Protein AF-A0A7J4G126-F1 (afdb_monomer)

Structure (mmCIF, N/CA/C/O backbone):
data_AF-A0A7J4G126-F1
#
_entry.id   AF-A0A7J4G126-F1
#
loop_
_atom_site.group_PDB
_atom_site.id
_atom_site.type_symbol
_atom_site.label_atom_id
_atom_site.label_alt_id
_atom_site.label_comp_id
_atom_site.label_asym_id
_atom_site.label_entity_id
_atom_site.label_seq_id
_atom_site.pdbx_PDB_ins_code
_atom_site.Cartn_x
_atom_site.Cartn_y
_atom_site.Cartn_z
_atom_site.occupancy
_atom_site.B_iso_or_equiv
_atom_site.auth_seq_id
_atom_site.auth_comp_id
_atom_site.auth_asym_id
_atom_site.auth_atom_id
_atom_site.pdbx_PDB_model_num
ATOM 1 N N . MET A 1 1 ? 28.736 11.210 -24.653 1.00 72.19 1 MET A N 1
ATOM 2 C CA . MET A 1 1 ? 27.802 11.085 -23.503 1.00 72.19 1 MET A CA 1
ATOM 3 C C . MET A 1 1 ? 26.385 10.844 -24.018 1.00 72.19 1 MET A C 1
ATOM 5 O O . MET A 1 1 ? 26.071 11.305 -25.104 1.00 72.19 1 MET A O 1
ATOM 9 N N . GLY A 1 2 ? 25.552 10.097 -23.287 1.00 87.81 2 GLY A N 1
ATOM 10 C CA . GLY A 1 2 ? 24.169 9.798 -23.692 1.00 87.81 2 GLY A CA 1
ATOM 11 C C . GLY A 1 2 ? 23.134 10.823 -23.206 1.00 87.81 2 GLY A C 1
ATOM 12 O O . GLY A 1 2 ? 23.434 11.713 -22.411 1.00 87.81 2 GLY A O 1
ATOM 13 N N . LYS A 1 3 ? 21.882 10.658 -23.638 1.00 94.19 3 LYS A N 1
ATOM 14 C CA . LYS A 1 3 ? 20.705 11.370 -23.124 1.00 94.19 3 LYS A CA 1
ATOM 15 C C . LYS A 1 3 ? 20.274 10.807 -21.762 1.00 94.19 3 LYS A C 1
ATOM 17 O O . LYS A 1 3 ? 20.559 9.670 -21.393 1.00 94.19 3 LYS A O 1
ATOM 22 N N . ARG A 1 4 ? 19.513 11.607 -21.003 1.00 94.38 4 ARG A N 1
ATOM 23 C CA . ARG A 1 4 ? 18.936 11.180 -19.713 1.00 94.38 4 ARG A CA 1
ATOM 24 C C . ARG A 1 4 ? 17.836 10.133 -19.907 1.00 94.38 4 ARG A C 1
ATOM 26 O O . ARG A 1 4 ? 16.905 10.351 -20.694 1.00 94.38 4 ARG A O 1
ATOM 33 N N . ILE A 1 5 ? 17.882 9.069 -19.105 1.00 94.50 5 ILE A N 1
ATOM 34 C CA . ILE A 1 5 ? 16.920 7.956 -19.144 1.00 94.50 5 ILE A CA 1
ATOM 35 C C . ILE A 1 5 ? 15.570 8.319 -18.498 1.00 94.50 5 ILE A C 1
ATOM 37 O O . ILE A 1 5 ? 15.447 9.283 -17.737 1.00 94.50 5 ILE A O 1
ATOM 41 N N . ILE A 1 6 ? 14.544 7.496 -18.745 1.00 93.38 6 ILE A N 1
ATOM 42 C CA . ILE A 1 6 ? 13.166 7.696 -18.248 1.00 93.38 6 ILE A CA 1
ATOM 43 C C . ILE A 1 6 ? 13.110 7.929 -16.729 1.00 93.38 6 ILE A C 1
ATOM 45 O O . ILE A 1 6 ? 12.359 8.789 -16.272 1.00 93.38 6 ILE A O 1
ATOM 49 N N . SER A 1 7 ? 13.893 7.197 -15.927 1.00 92.44 7 SER A N 1
ATOM 50 C CA . SER A 1 7 ? 13.875 7.353 -14.463 1.00 92.44 7 SER A CA 1
ATOM 51 C C . SER A 1 7 ? 14.340 8.740 -14.009 1.00 92.44 7 SER A C 1
ATOM 53 O O . SER A 1 7 ? 13.752 9.290 -13.080 1.00 92.44 7 SER A O 1
ATOM 55 N N . GLN A 1 8 ? 15.323 9.331 -14.696 1.00 94.06 8 GLN A N 1
ATOM 56 C CA . GLN A 1 8 ? 15.795 10.694 -14.437 1.00 94.06 8 GLN A CA 1
ATOM 57 C C . GLN A 1 8 ? 14.764 11.734 -14.891 1.00 94.06 8 GLN A C 1
ATOM 59 O O . GLN A 1 8 ? 14.525 12.711 -14.188 1.00 94.06 8 GLN A O 1
ATOM 64 N N . ARG A 1 9 ? 14.099 11.511 -16.035 1.00 93.44 9 ARG A N 1
ATOM 65 C CA . ARG A 1 9 ? 13.012 12.392 -16.507 1.00 93.44 9 ARG A CA 1
ATOM 66 C C . ARG A 1 9 ? 11.816 12.379 -15.551 1.00 93.44 9 ARG A C 1
ATOM 68 O O . ARG A 1 9 ? 11.232 13.427 -15.301 1.00 93.44 9 ARG A O 1
ATOM 75 N N . ARG A 1 10 ? 11.500 11.221 -14.960 1.00 92.69 10 ARG A N 1
ATOM 76 C CA . ARG A 1 10 ? 10.405 11.063 -13.990 1.00 92.69 10 ARG A CA 1
ATOM 77 C C . ARG A 1 10 ? 10.568 11.954 -12.756 1.00 92.69 10 ARG A C 1
ATOM 79 O O . ARG A 1 10 ? 9.570 12.452 -12.249 1.00 92.69 10 ARG A O 1
ATOM 86 N N . GLY A 1 11 ? 11.801 12.162 -12.291 1.00 91.19 11 GLY A N 1
ATOM 87 C CA . GLY A 1 11 ? 12.095 13.009 -11.130 1.00 91.19 11 GLY A CA 1
ATOM 88 C C . GLY A 1 11 ? 11.780 14.493 -11.340 1.00 91.19 11 GLY A C 1
ATOM 89 O O . GLY A 1 11 ? 11.510 15.184 -10.368 1.00 91.19 11 GLY A O 1
ATOM 90 N N . LYS A 1 12 ? 11.735 14.969 -12.594 1.00 91.75 12 LYS A N 1
ATOM 91 C CA . LYS A 1 12 ? 11.424 16.372 -12.917 1.00 91.75 12 LYS A CA 1
ATOM 92 C C . LYS A 1 12 ? 9.949 16.748 -12.717 1.00 91.75 12 LYS A C 1
ATOM 94 O O . LYS A 1 12 ? 9.613 17.918 -12.802 1.00 91.75 12 LYS A O 1
ATOM 99 N N . GLY A 1 13 ? 9.056 15.774 -12.517 1.00 88.88 13 GLY A N 1
ATOM 100 C CA . GLY A 1 13 ? 7.640 16.053 -12.250 1.00 88.88 13 GLY A CA 1
ATOM 101 C C . GLY A 1 13 ? 6.831 16.567 -13.448 1.00 88.88 13 GLY A C 1
ATOM 102 O O . GLY A 1 13 ? 5.773 17.160 -13.246 1.00 88.88 13 GLY A O 1
ATOM 103 N N . SER A 1 14 ? 7.285 16.327 -14.685 1.00 91.31 14 SER A N 1
ATOM 104 C CA . SER A 1 14 ? 6.539 16.734 -15.883 1.00 91.31 14 SER A CA 1
ATOM 105 C C . SER A 1 14 ? 5.144 16.097 -15.947 1.00 91.31 14 SER A C 1
ATOM 107 O O . SER A 1 14 ? 4.891 15.036 -15.362 1.00 91.31 14 SER A O 1
ATOM 109 N N . LEU A 1 15 ? 4.237 16.722 -16.707 1.00 88.88 15 LEU A N 1
ATOM 110 C CA . LEU A 1 15 ? 2.839 16.290 -16.856 1.00 88.88 15 LEU A CA 1
ATOM 111 C C . LEU A 1 15 ? 2.696 14.806 -17.224 1.00 88.88 15 LEU A C 1
ATOM 113 O O . LEU A 1 15 ? 1.782 14.143 -16.741 1.00 88.88 15 LEU A O 1
ATOM 117 N N . THR A 1 16 ? 3.632 14.267 -18.009 1.00 88.75 16 THR A N 1
ATOM 118 C CA . THR A 1 16 ? 3.683 12.855 -18.420 1.00 88.75 16 THR A CA 1
ATOM 119 C C . THR A 1 16 ? 3.760 11.876 -17.243 1.00 88.75 16 THR A C 1
ATOM 121 O O . THR A 1 16 ? 3.241 10.765 -17.329 1.00 88.75 16 THR A O 1
ATOM 124 N N . TYR A 1 17 ? 4.419 12.261 -16.146 1.00 89.31 17 TYR A N 1
ATOM 125 C CA . TYR A 1 17 ? 4.659 11.400 -14.981 1.00 89.31 17 TYR A CA 1
ATOM 126 C C . TYR A 1 17 ? 3.820 11.788 -13.758 1.00 89.31 17 TYR A C 1
ATOM 128 O O . TYR A 1 17 ? 3.916 11.146 -12.707 1.00 89.31 17 TYR A O 1
ATOM 136 N N . ARG A 1 18 ? 3.019 12.853 -13.864 1.00 88.44 18 ARG A N 1
ATOM 137 C CA . ARG A 1 18 ? 2.221 13.378 -12.759 1.00 88.44 18 ARG A CA 1
ATOM 138 C C . ARG A 1 18 ? 0.909 12.605 -12.643 1.00 88.44 18 ARG A C 1
ATOM 140 O O . ARG A 1 18 ? 0.126 12.530 -13.586 1.00 88.44 18 ARG A O 1
ATOM 147 N N . ALA A 1 19 ? 0.643 12.051 -11.462 1.00 86.06 19 ALA A N 1
ATOM 148 C CA . ALA A 1 19 ? -0.660 11.465 -11.160 1.00 86.06 19 ALA A CA 1
ATOM 149 C C . ALA A 1 19 ? -1.730 12.564 -11.065 1.00 86.06 19 ALA A C 1
ATOM 151 O O . ALA A 1 19 ? -1.506 13.588 -10.417 1.00 86.06 19 ALA A O 1
ATOM 152 N N . ARG A 1 20 ? -2.886 12.333 -11.693 1.00 79.31 20 ARG A N 1
ATOM 153 C CA . ARG A 1 20 ? -4.067 13.209 -11.632 1.00 79.31 20 ARG A CA 1
ATOM 154 C C . ARG A 1 20 ? -5.028 12.702 -10.546 1.00 79.31 20 ARG A C 1
ATOM 156 O O . ARG A 1 20 ? -5.031 11.507 -10.261 1.00 79.31 20 ARG A O 1
ATOM 163 N N . GLY A 1 21 ? -5.809 13.592 -9.927 1.00 69.50 21 GLY A N 1
ATOM 164 C CA . GLY A 1 21 ? -6.878 13.206 -8.989 1.00 69.50 21 GLY A CA 1
ATOM 165 C C . GLY A 1 21 ? -6.397 12.549 -7.687 1.00 69.50 21 GLY A C 1
ATOM 166 O O . GLY A 1 21 ? -6.893 11.494 -7.293 1.00 69.50 21 GLY A O 1
ATOM 167 N N . LYS A 1 22 ? -5.396 13.133 -7.012 1.00 68.75 22 LYS A N 1
ATOM 168 C CA . LYS A 1 22 ? -4.913 12.617 -5.719 1.00 68.75 22 LYS A CA 1
ATOM 169 C C . LYS A 1 22 ? -5.899 12.944 -4.594 1.00 68.75 22 LYS A C 1
ATOM 171 O O . LYS A 1 22 ? -5.789 13.996 -3.977 1.00 68.75 22 LYS A O 1
ATOM 176 N N . LEU A 1 23 ? -6.757 11.989 -4.240 1.00 78.12 23 LEU A N 1
ATOM 177 C CA . LEU A 1 23 ? -7.466 12.026 -2.960 1.00 78.12 23 LEU A CA 1
ATOM 178 C C . LEU A 1 23 ? -6.573 11.458 -1.840 1.00 78.12 23 LEU A C 1
ATOM 180 O O . LEU A 1 23 ? -6.176 10.277 -1.842 1.00 78.12 23 LEU A O 1
ATOM 184 N N . LYS A 1 24 ? -6.212 12.322 -0.886 1.00 83.38 24 LYS A N 1
ATOM 185 C CA . LYS A 1 24 ? -5.441 11.952 0.308 1.00 83.38 24 LYS A CA 1
ATOM 186 C C . LYS A 1 24 ? -6.377 11.332 1.346 1.00 83.38 24 LYS A C 1
ATOM 188 O O . LYS A 1 24 ? -6.882 12.019 2.213 1.00 83.38 24 LYS A O 1
ATOM 193 N N . ILE A 1 25 ? -6.553 10.017 1.268 1.00 88.62 25 ILE A N 1
ATOM 194 C CA . ILE A 1 25 ? -7.277 9.252 2.290 1.00 88.62 25 ILE A CA 1
ATOM 195 C C . ILE A 1 25 ? -6.351 9.004 3.475 1.00 88.62 25 ILE A C 1
ATOM 197 O O . ILE A 1 25 ? -5.288 8.378 3.307 1.00 88.62 25 ILE A O 1
ATOM 201 N N . ARG A 1 26 ? -6.766 9.470 4.645 1.00 92.06 26 ARG A N 1
ATOM 202 C CA . ARG A 1 26 ? -6.104 9.256 5.929 1.00 92.06 26 ARG A CA 1
ATOM 203 C C . ARG A 1 26 ? -7.103 8.651 6.906 1.00 92.06 26 ARG A C 1
ATOM 205 O O . ARG A 1 26 ? -8.300 8.760 6.684 1.00 92.06 26 ARG A O 1
ATOM 212 N N . LEU A 1 27 ? -6.600 7.999 7.947 1.00 93.06 27 LEU A N 1
ATOM 213 C CA . LEU A 1 27 ? -7.439 7.712 9.102 1.00 93.06 27 LEU A CA 1
ATOM 214 C C . LEU A 1 27 ? -7.939 9.036 9.696 1.00 93.06 27 LEU A C 1
ATOM 216 O O . LEU A 1 27 ? -7.151 9.992 9.743 1.00 93.06 27 LEU A O 1
ATOM 220 N N . PRO A 1 28 ? -9.204 9.093 10.133 1.00 92.25 28 PRO A N 1
ATOM 221 C CA . PRO A 1 28 ? -9.743 10.266 10.797 1.00 92.25 28 PRO A CA 1
ATOM 222 C C . PRO A 1 28 ? -8.917 10.590 12.044 1.00 92.25 28 PRO A C 1
ATOM 224 O O . PRO A 1 28 ? -8.377 9.709 12.724 1.00 92.25 28 PRO A O 1
ATOM 227 N N . LYS A 1 29 ? -8.750 11.884 12.309 1.00 89.62 29 LYS A N 1
ATOM 228 C CA . LYS A 1 29 ? -8.082 12.355 13.531 1.00 89.62 29 LYS A CA 1
ATOM 229 C C . LYS A 1 29 ? -9.038 12.423 14.714 1.00 89.62 29 LYS A C 1
ATOM 231 O O . LYS A 1 29 ? -8.588 12.279 15.840 1.00 89.62 29 LYS A O 1
ATOM 236 N N . LYS A 1 30 ? -10.317 12.654 14.429 1.00 88.06 30 LYS A N 1
ATOM 237 C CA . LYS A 1 30 ? -11.376 12.737 15.426 1.00 88.06 30 LYS A CA 1
ATOM 238 C C . LYS A 1 30 ? -11.695 11.354 15.975 1.00 88.06 30 LYS A C 1
ATOM 240 O O . LYS A 1 30 ? -11.592 10.366 15.246 1.00 88.06 30 LYS A O 1
ATOM 245 N N . GLU A 1 31 ? -12.081 11.327 17.240 1.00 91.31 31 GLU A N 1
ATOM 246 C CA . GLU A 1 31 ? -12.680 10.162 17.877 1.00 91.31 31 GLU A CA 1
ATOM 247 C C . GLU A 1 31 ? -14.205 10.318 17.896 1.00 91.31 31 GLU A C 1
ATOM 249 O O . GLU A 1 31 ? -14.715 11.437 17.858 1.00 91.31 31 GLU A O 1
ATOM 254 N N . GLY A 1 32 ? -14.926 9.201 17.911 1.00 93.38 32 GLY A N 1
ATOM 255 C CA . GLY A 1 32 ? -16.385 9.161 17.933 1.00 93.38 32 GLY A CA 1
ATOM 256 C C . GLY A 1 32 ? -16.977 8.138 16.970 1.00 93.38 32 GLY A C 1
ATOM 257 O O . GLY A 1 32 ? -16.269 7.422 16.250 1.00 93.38 32 GLY A O 1
ATOM 258 N N . LYS A 1 33 ? -18.308 8.073 16.963 1.00 95.19 33 LYS A N 1
ATOM 259 C CA . LYS A 1 33 ? -19.075 7.250 16.028 1.00 95.19 33 LYS A CA 1
ATOM 260 C C . LYS A 1 33 ? -19.258 7.994 14.709 1.00 95.19 33 LYS A C 1
ATOM 262 O O . LYS A 1 33 ? -19.458 9.208 14.676 1.00 95.19 33 LYS A O 1
ATOM 267 N N . ALA A 1 34 ? -19.185 7.255 13.612 1.00 95.69 34 ALA A N 1
ATOM 268 C CA . ALA A 1 34 ? -19.356 7.770 12.267 1.00 95.69 34 ALA A CA 1
ATOM 269 C C . ALA A 1 34 ? -20.289 6.865 11.462 1.00 95.69 34 ALA A C 1
ATOM 271 O O . ALA A 1 34 ? -20.074 5.658 11.359 1.00 95.69 34 ALA A O 1
ATOM 272 N N . LYS A 1 35 ? -21.310 7.452 10.845 1.00 96.56 35 LYS A N 1
ATOM 273 C CA . LYS A 1 35 ? -22.241 6.763 9.954 1.00 96.56 35 LYS A CA 1
ATOM 274 C C . LYS A 1 35 ? -21.678 6.714 8.536 1.00 96.56 35 LYS A C 1
ATOM 276 O O . LYS A 1 35 ? -21.196 7.717 8.010 1.00 96.56 35 LYS A O 1
ATOM 281 N N . VAL A 1 36 ? -21.759 5.557 7.887 1.00 96.94 36 VAL A N 1
ATOM 282 C CA . VAL A 1 36 ? -21.400 5.405 6.471 1.00 96.94 36 VAL A CA 1
ATOM 283 C C . VAL A 1 36 ? -22.514 5.988 5.609 1.00 96.94 36 VAL A C 1
ATOM 285 O O . VAL A 1 36 ? -23.626 5.468 5.601 1.00 96.94 36 VAL A O 1
ATOM 288 N N . LEU A 1 37 ? -22.212 7.049 4.865 1.00 96.75 37 LEU A N 1
ATOM 289 C CA . LEU A 1 37 ? -23.167 7.679 3.955 1.00 96.75 37 LEU A CA 1
ATOM 290 C C . LEU A 1 37 ? -23.225 6.964 2.608 1.00 96.75 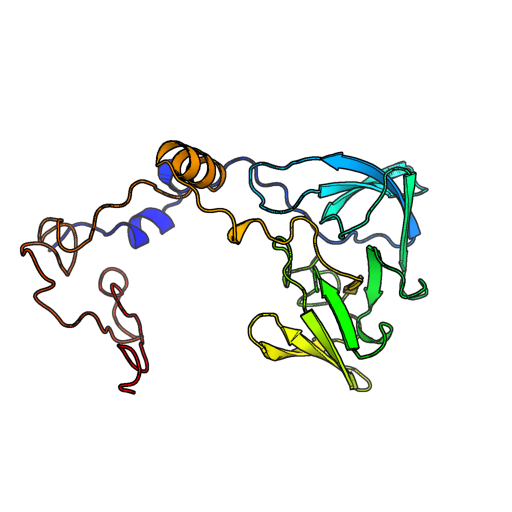37 LEU A C 1
ATOM 292 O O . LEU A 1 37 ? -24.303 6.673 2.109 1.00 96.75 37 LEU A O 1
ATOM 296 N N . ASP A 1 38 ? -22.061 6.701 2.017 1.00 96.62 38 ASP A N 1
ATOM 297 C CA . ASP A 1 38 ? -21.967 6.172 0.657 1.00 96.62 38 ASP A CA 1
ATOM 298 C C . ASP A 1 38 ? -20.631 5.449 0.430 1.00 96.62 38 ASP A C 1
ATOM 300 O O . ASP A 1 38 ? -19.642 5.699 1.130 1.00 96.62 38 ASP A O 1
ATOM 304 N N . ILE A 1 39 ? -20.583 4.562 -0.562 1.00 95.56 39 ILE A N 1
ATOM 305 C CA . ILE A 1 39 ? -19.393 3.819 -0.973 1.00 95.56 39 ILE A CA 1
ATOM 306 C C . ILE A 1 39 ? -19.183 4.019 -2.473 1.00 95.56 39 ILE A C 1
ATOM 308 O O . ILE A 1 39 ? -19.933 3.511 -3.299 1.00 95.56 39 ILE A O 1
ATOM 312 N N . PHE A 1 40 ? -18.096 4.693 -2.843 1.00 93.81 40 PHE A N 1
ATOM 313 C CA . PHE A 1 40 ? -17.858 5.100 -4.225 1.00 93.81 40 PHE A CA 1
ATOM 314 C C . PHE A 1 40 ? -16.480 4.687 -4.754 1.00 93.81 40 PHE A C 1
ATOM 316 O O . PHE A 1 40 ? -15.524 4.374 -4.028 1.00 93.81 40 PHE A O 1
ATOM 323 N N . HIS A 1 41 ? -16.374 4.675 -6.082 1.00 91.56 41 HIS A N 1
ATOM 324 C CA . HIS A 1 41 ? -15.147 4.351 -6.795 1.00 91.56 41 HIS A CA 1
ATOM 325 C C . HIS A 1 41 ? -14.257 5.585 -6.986 1.00 91.56 41 HIS A C 1
ATOM 327 O O . HIS A 1 41 ? -14.701 6.621 -7.471 1.00 91.56 41 HIS A O 1
ATOM 333 N N . VAL A 1 42 ? -12.953 5.439 -6.716 1.00 88.50 42 VAL A N 1
ATOM 334 C CA . VAL A 1 42 ? -11.943 6.441 -7.088 1.00 88.50 42 VAL A CA 1
ATOM 335 C C . VAL A 1 42 ? -10.938 5.869 -8.073 1.00 88.50 42 VAL A C 1
ATOM 337 O O . VAL A 1 42 ? -10.163 4.967 -7.751 1.00 88.50 42 VAL A O 1
ATOM 340 N N . SER A 1 43 ? -10.884 6.486 -9.253 1.00 82.94 43 SER A N 1
ATOM 341 C CA . SER A 1 43 ? -10.059 6.072 -10.396 1.00 82.94 43 SER A CA 1
ATOM 342 C C . SER A 1 43 ? -8.559 5.976 -10.087 1.00 82.94 43 SER A C 1
ATOM 344 O O . SER A 1 43 ? -7.859 5.094 -10.592 1.00 82.94 43 SER A O 1
ATOM 346 N N . ALA A 1 44 ? -8.044 6.854 -9.222 1.00 80.44 44 ALA A N 1
ATOM 347 C CA . ALA A 1 44 ? -6.636 6.876 -8.825 1.00 80.44 44 ALA A CA 1
ATOM 348 C C . ALA A 1 44 ? -6.246 5.724 -7.875 1.00 80.44 44 ALA A C 1
ATOM 350 O O . ALA A 1 44 ? -5.055 5.501 -7.616 1.00 80.44 44 ALA A O 1
ATOM 351 N N . ARG A 1 45 ? -7.220 4.974 -7.344 1.00 85.19 45 ARG A N 1
ATOM 352 C CA . ARG A 1 45 ? -7.012 3.893 -6.376 1.00 85.19 45 ARG A CA 1
ATOM 353 C C . ARG A 1 45 ? -7.574 2.570 -6.877 1.00 85.19 45 ARG A C 1
ATOM 355 O O . ARG A 1 45 ? -8.314 2.476 -7.842 1.00 85.19 45 ARG A O 1
ATOM 362 N N . ASN A 1 46 ? -7.109 1.505 -6.235 1.00 86.50 46 ASN A N 1
ATOM 363 C CA . ASN A 1 46 ? -7.591 0.153 -6.503 1.00 86.50 46 ASN A CA 1
ATOM 364 C C . ASN A 1 46 ? -8.714 -0.264 -5.535 1.00 86.50 46 ASN A C 1
ATOM 366 O O . ASN A 1 46 ? -9.317 -1.306 -5.760 1.00 86.50 46 ASN A O 1
ATOM 370 N N . THR A 1 47 ? -8.899 0.473 -4.439 1.00 92.06 47 THR A N 1
ATOM 371 C CA . THR A 1 47 ? -9.856 0.194 -3.360 1.00 92.06 47 THR A CA 1
ATOM 372 C C . THR A 1 47 ? -11.050 1.137 -3.480 1.00 92.06 47 THR A C 1
ATOM 374 O O . THR A 1 47 ? -10.817 2.315 -3.779 1.00 92.06 47 THR A O 1
ATOM 377 N N . PRO A 1 48 ? -12.280 0.671 -3.210 1.00 94.00 48 PRO A N 1
ATOM 378 C CA . PRO A 1 48 ? -13.408 1.570 -2.995 1.00 94.00 48 PRO A CA 1
ATOM 379 C C . PRO A 1 48 ? -13.190 2.415 -1.730 1.00 94.00 48 PRO A C 1
ATOM 381 O O . PRO A 1 48 ? -12.367 2.079 -0.866 1.00 94.00 48 PRO A O 1
ATOM 384 N N . ILE A 1 49 ? -13.886 3.543 -1.662 1.00 94.50 49 ILE A N 1
ATOM 385 C CA . ILE A 1 49 ? -13.812 4.507 -0.563 1.00 94.50 49 ILE A CA 1
ATOM 386 C C . ILE A 1 49 ? -15.197 4.629 0.049 1.00 94.50 49 ILE A C 1
ATOM 388 O O . ILE A 1 49 ? -16.176 4.705 -0.684 1.00 94.50 49 ILE A O 1
ATOM 392 N N . ALA A 1 50 ? -15.254 4.675 1.373 1.00 95.56 50 ALA A N 1
ATOM 393 C CA . ALA A 1 50 ? -16.457 5.020 2.107 1.00 95.56 50 ALA A CA 1
ATOM 394 C C . ALA A 1 50 ? -16.432 6.511 2.467 1.00 95.56 50 ALA A C 1
ATOM 396 O O . ALA A 1 50 ? -15.420 7.012 2.970 1.00 95.56 50 ALA A O 1
ATOM 397 N N . LYS A 1 51 ? -17.537 7.208 2.206 1.00 95.56 51 LYS A N 1
ATOM 398 C CA . LYS A 1 51 ? -17.839 8.524 2.770 1.00 95.56 51 LYS A CA 1
ATOM 399 C C . LYS A 1 51 ? -18.469 8.295 4.139 1.00 95.56 51 LYS A C 1
ATOM 401 O O . LYS A 1 51 ? -19.497 7.627 4.226 1.00 95.56 51 LYS A O 1
ATOM 406 N N . ILE A 1 52 ? -17.850 8.820 5.186 1.00 95.56 52 ILE A N 1
ATOM 407 C CA . ILE A 1 52 ? -18.330 8.687 6.563 1.00 95.56 52 ILE A CA 1
ATOM 408 C C . ILE A 1 52 ? -18.671 10.066 7.121 1.00 95.56 52 ILE A C 1
ATOM 410 O O . ILE A 1 52 ? -18.022 11.048 6.765 1.00 95.56 52 ILE A O 1
ATOM 414 N N . GLN A 1 53 ? -19.689 10.138 7.971 1.00 96.19 53 GLN A N 1
ATOM 415 C CA . GLN A 1 53 ? -20.096 11.354 8.664 1.00 96.19 53 GLN A CA 1
ATOM 416 C C . GLN A 1 53 ? -20.114 11.102 10.167 1.00 96.19 53 GLN A C 1
ATOM 418 O O . GLN A 1 53 ? -20.755 10.158 10.624 1.00 96.19 53 GLN A O 1
ATOM 423 N N . PHE A 1 54 ? -19.394 11.928 10.914 1.00 95.88 54 PHE A N 1
ATOM 424 C CA . PHE A 1 54 ? -19.391 11.915 12.372 1.00 95.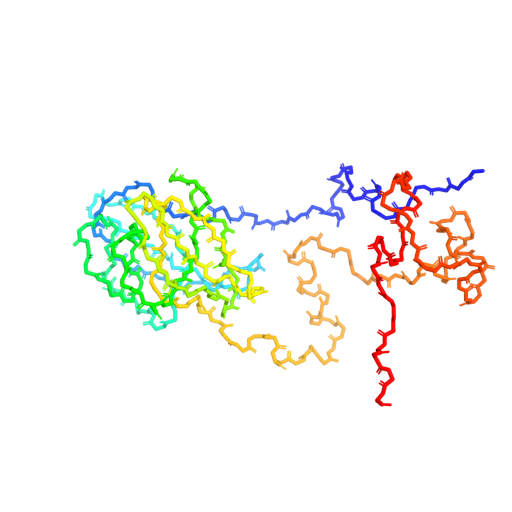88 54 PHE A CA 1
ATOM 425 C C . PHE A 1 54 ? -20.657 12.574 12.935 1.00 95.88 54 PHE A C 1
ATOM 427 O O . PHE A 1 54 ? -21.356 13.301 12.229 1.00 95.88 54 PHE A O 1
ATOM 434 N N . GLU A 1 55 ? -20.944 12.333 14.214 1.00 92.75 55 GLU A N 1
ATOM 435 C CA . GLU A 1 55 ? -22.099 12.916 14.920 1.00 92.75 55 GLU A CA 1
ATOM 436 C C . GLU A 1 55 ? -22.088 14.456 14.930 1.00 92.75 55 GLU A C 1
ATOM 438 O O . GLU A 1 55 ? -23.144 15.077 14.901 1.00 92.75 55 GLU A O 1
ATOM 443 N N . ASP A 1 56 ? -20.906 15.079 14.864 1.00 90.69 56 ASP A N 1
ATOM 444 C CA . ASP A 1 56 ? -20.727 16.536 14.749 1.00 90.69 56 ASP A CA 1
ATOM 445 C C . ASP A 1 56 ? -21.042 17.098 13.345 1.00 90.69 56 ASP A C 1
ATOM 447 O O . ASP A 1 56 ? -20.839 18.281 13.074 1.00 90.69 56 ASP A O 1
ATOM 451 N N . GLY A 1 57 ? -21.482 16.246 12.416 1.00 91.44 57 GLY A N 1
ATOM 452 C CA . GLY A 1 57 ? -21.784 16.595 11.032 1.00 91.44 57 GLY A CA 1
ATOM 453 C C . GLY A 1 57 ? -20.567 16.620 10.104 1.00 91.44 57 GLY A C 1
ATOM 454 O O . GLY A 1 57 ? -20.741 16.757 8.889 1.00 91.44 57 GLY A O 1
ATOM 455 N N . SER A 1 58 ? -19.344 16.445 10.618 1.00 93.56 58 SER A N 1
ATOM 456 C CA . SER A 1 58 ? -18.136 16.464 9.794 1.00 93.56 58 SER A CA 1
ATOM 457 C C . SER A 1 58 ? -18.001 15.212 8.929 1.00 93.56 58 SER A C 1
ATOM 459 O O . SER A 1 58 ? -18.316 14.097 9.342 1.00 93.56 58 SER A O 1
ATOM 461 N N . VAL A 1 59 ? -17.528 15.401 7.696 1.00 93.62 59 VAL A N 1
ATOM 462 C CA . VAL A 1 59 ? -17.421 14.333 6.698 1.00 93.62 59 VAL A CA 1
ATOM 463 C C . VAL A 1 59 ? -15.961 13.987 6.455 1.00 93.62 59 VAL A C 1
ATOM 465 O O . VAL A 1 59 ? -15.157 14.855 6.121 1.00 93.62 59 VAL A O 1
ATOM 468 N N . ASP A 1 60 ? -15.650 12.699 6.533 1.00 94.12 60 ASP A N 1
ATOM 469 C CA . ASP A 1 60 ? -14.336 12.145 6.233 1.00 94.12 60 ASP A CA 1
ATOM 470 C C . ASP A 1 60 ? -14.431 11.012 5.202 1.00 94.12 60 ASP A C 1
ATOM 472 O O . ASP A 1 60 ? -15.503 10.511 4.850 1.00 94.12 60 ASP A O 1
ATOM 476 N N . TYR A 1 61 ? -13.272 10.602 4.687 1.00 93.56 61 TYR A N 1
ATOM 477 C CA . TYR A 1 61 ? -13.164 9.517 3.716 1.00 93.56 61 TYR A CA 1
ATOM 478 C C . TYR A 1 61 ? -12.280 8.403 4.254 1.00 93.56 61 TYR A C 1
ATOM 480 O O . TYR A 1 61 ? -11.127 8.636 4.623 1.00 93.56 61 TYR A O 1
ATOM 488 N N . LEU A 1 62 ? -12.784 7.174 4.198 1.00 93.94 62 LEU A N 1
ATOM 489 C CA . LEU A 1 62 ? -12.096 5.982 4.682 1.00 93.94 62 LEU A CA 1
ATOM 490 C C . LEU A 1 62 ? -11.900 4.966 3.555 1.00 93.94 62 LEU A C 1
ATOM 492 O O . LEU A 1 62 ? -12.660 4.903 2.590 1.00 93.94 62 LEU A O 1
ATOM 496 N N . ILE A 1 63 ? -10.865 4.132 3.664 1.00 95.06 63 ILE A N 1
ATOM 497 C CA . ILE A 1 63 ? -10.772 2.941 2.814 1.00 95.06 63 ILE A CA 1
ATOM 498 C C . ILE A 1 63 ? -11.840 1.958 3.287 1.00 95.06 63 ILE A C 1
ATOM 500 O O . ILE A 1 63 ? -11.793 1.532 4.437 1.00 95.06 63 ILE A O 1
ATOM 504 N N . ALA A 1 64 ? -12.760 1.578 2.402 1.00 95.56 64 ALA A N 1
ATOM 505 C CA . ALA A 1 64 ? -13.855 0.698 2.784 1.00 95.56 64 ALA A CA 1
ATOM 506 C C . ALA A 1 64 ? -13.332 -0.712 3.148 1.00 95.56 64 ALA A C 1
ATOM 508 O O . ALA A 1 64 ? -12.618 -1.328 2.334 1.00 95.56 64 ALA A O 1
ATOM 509 N N . PRO A 1 65 ? -13.655 -1.236 4.347 1.00 95.50 65 PRO A N 1
ATOM 510 C CA . PRO A 1 65 ? -13.441 -2.635 4.672 1.00 95.50 65 PRO A CA 1
ATOM 511 C C . PRO A 1 65 ? -14.387 -3.524 3.854 1.00 95.50 65 PRO A C 1
ATOM 513 O O . PRO A 1 65 ? -15.406 -3.090 3.317 1.00 95.50 65 PRO A O 1
ATOM 516 N N . THR A 1 66 ? -14.021 -4.793 3.724 1.00 94.81 66 THR A N 1
ATOM 517 C CA . THR A 1 66 ? -14.858 -5.802 3.065 1.00 94.81 66 THR A CA 1
ATOM 518 C C . THR A 1 66 ? -16.095 -6.066 3.916 1.00 94.81 66 THR A C 1
ATOM 520 O O . THR A 1 66 ? -15.946 -6.332 5.101 1.00 94.81 66 THR A O 1
ATOM 523 N N . GLY A 1 67 ? -17.286 -6.014 3.318 1.00 92.25 67 GLY A N 1
ATOM 524 C CA . GLY A 1 67 ? -18.548 -6.194 4.044 1.00 92.25 67 GLY A CA 1
ATOM 525 C C . GLY A 1 67 ? -19.104 -4.918 4.684 1.00 92.25 67 GLY A C 1
ATOM 526 O O . GLY A 1 67 ? -20.069 -5.012 5.429 1.00 92.25 67 GLY A O 1
ATOM 527 N N . LEU A 1 68 ? -18.525 -3.742 4.400 1.00 94.75 68 LEU A N 1
ATOM 528 C CA . LEU A 1 68 ? -19.111 -2.468 4.825 1.00 94.75 68 LEU A CA 1
ATOM 529 C C . LEU A 1 68 ? -20.450 -2.224 4.119 1.00 94.75 68 LEU A C 1
ATOM 531 O O . LEU A 1 68 ? -20.519 -2.322 2.892 1.00 94.75 68 LEU A O 1
ATOM 535 N N . LEU A 1 69 ? -21.465 -1.831 4.884 1.00 95.19 69 LEU A N 1
ATOM 536 C CA . LEU A 1 69 ? -22.783 -1.455 4.378 1.00 95.19 69 LEU A CA 1
ATOM 537 C C . LEU A 1 69 ? -23.025 0.052 4.543 1.00 95.19 69 LEU A C 1
ATOM 539 O O . LEU A 1 69 ? -22.492 0.695 5.449 1.00 95.19 69 LEU A O 1
ATOM 543 N N . THR A 1 70 ? -23.851 0.628 3.672 1.00 94.88 70 THR A N 1
ATOM 544 C CA . THR A 1 70 ? -24.381 1.987 3.862 1.00 94.88 70 THR A CA 1
ATOM 545 C C . THR A 1 70 ? -25.245 2.044 5.120 1.00 94.88 70 THR A C 1
ATOM 547 O O . THR A 1 70 ? -25.907 1.068 5.461 1.00 94.88 70 THR A O 1
ATOM 550 N N . ASN A 1 71 ? -25.250 3.185 5.809 1.00 95.06 71 ASN A N 1
ATOM 551 C CA . ASN A 1 71 ? -25.883 3.413 7.114 1.00 95.06 71 ASN A CA 1
A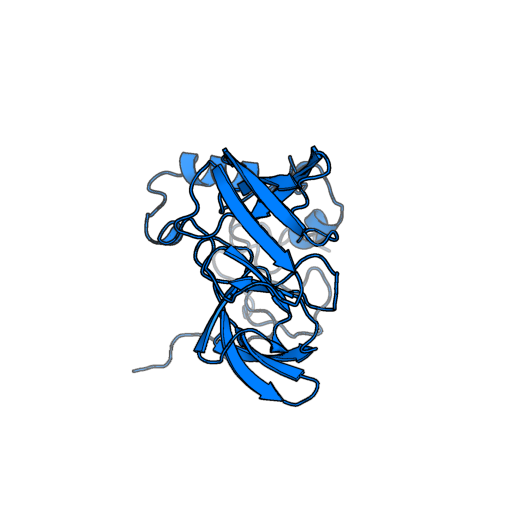TOM 552 C C . ASN A 1 71 ? -25.286 2.640 8.301 1.00 95.06 71 ASN A C 1
ATOM 554 O O . ASN A 1 71 ? -25.724 2.866 9.428 1.00 95.06 71 ASN A O 1
ATOM 558 N N . GLN A 1 72 ? -24.271 1.795 8.095 1.00 95.00 72 GLN A N 1
ATOM 559 C CA . GLN A 1 72 ? -23.542 1.169 9.195 1.00 95.00 72 GLN A CA 1
ATOM 560 C C . GLN A 1 72 ? -22.813 2.231 10.031 1.00 95.00 72 GLN A C 1
ATOM 562 O O . GLN A 1 72 ? -22.283 3.205 9.488 1.00 95.00 72 GLN A O 1
ATOM 567 N N . ILE A 1 73 ? -22.770 2.033 11.348 1.00 95.06 73 ILE A N 1
ATOM 568 C CA . ILE A 1 73 ? -22.021 2.884 12.274 1.00 95.06 73 ILE A CA 1
ATOM 569 C C . ILE A 1 73 ? -20.642 2.262 12.491 1.00 95.06 73 ILE A C 1
ATOM 571 O O . ILE A 1 73 ? -20.521 1.085 12.827 1.00 95.06 73 ILE A O 1
ATOM 575 N N . LEU A 1 74 ? -19.608 3.064 12.274 1.00 94.88 74 LEU A N 1
ATOM 576 C CA . LEU A 1 74 ? -18.220 2.762 12.588 1.00 94.88 74 LEU A CA 1
ATOM 577 C C . LEU A 1 74 ? -17.813 3.549 13.823 1.00 94.88 74 LEU A C 1
ATOM 579 O O . LEU A 1 74 ? -18.261 4.676 14.015 1.00 94.88 74 LEU A O 1
ATOM 583 N N . GLU A 1 75 ? -16.923 2.990 14.625 1.00 95.19 75 GLU A N 1
ATOM 584 C CA . GLU A 1 75 ? -16.388 3.681 15.789 1.00 95.19 75 GLU A CA 1
ATOM 585 C C . GLU A 1 75 ? -14.886 3.917 15.641 1.00 95.19 75 GLU A C 1
ATOM 587 O O . GLU A 1 75 ? -14.113 3.023 15.275 1.00 95.19 75 GLU A O 1
ATOM 592 N N . VAL A 1 76 ? -14.482 5.155 15.916 1.00 94.81 76 VAL A N 1
ATOM 593 C CA . VAL A 1 76 ? -13.091 5.587 15.992 1.00 94.81 76 VAL A CA 1
ATOM 594 C C . VAL A 1 76 ? -12.831 5.955 17.435 1.00 94.81 76 VAL A C 1
ATOM 596 O O . VAL A 1 76 ? -13.076 7.083 17.845 1.00 94.81 76 VAL A O 1
ATOM 599 N N . SER A 1 77 ? -12.384 5.008 18.240 1.00 93.38 77 SER A N 1
ATOM 600 C CA . SER A 1 77 ? -12.068 5.301 19.631 1.00 93.38 77 SER A CA 1
ATOM 601 C C . SER A 1 77 ? -11.091 4.273 20.167 1.00 93.38 77 SER A C 1
ATOM 603 O O . SER A 1 77 ? -10.956 3.160 19.651 1.00 93.38 77 SER A O 1
ATOM 605 N N . SER A 1 78 ? -10.402 4.645 21.239 1.00 90.31 78 SER A N 1
ATOM 606 C CA . SER A 1 78 ? -9.578 3.687 21.960 1.00 90.31 78 SER A CA 1
ATOM 607 C C . SER A 1 78 ? -10.424 2.619 22.656 1.00 90.31 78 SER A C 1
ATOM 609 O O . SER A 1 78 ? -9.904 1.549 22.923 1.00 90.31 78 SER A O 1
ATOM 611 N N . ASN A 1 79 ? -11.693 2.862 22.978 1.00 91.00 79 ASN A N 1
ATOM 612 C CA . ASN A 1 79 ? -12.531 1.910 23.723 1.00 91.00 79 ASN A CA 1
ATOM 613 C C . ASN A 1 79 ? -13.525 1.148 22.838 1.00 91.00 79 ASN A C 1
ATOM 615 O O . ASN A 1 79 ? -14.301 0.347 23.353 1.00 91.00 79 ASN A O 1
ATOM 619 N N . ALA A 1 80 ? -13.482 1.370 21.524 1.00 92.44 80 ALA A N 1
ATOM 620 C CA . ALA A 1 80 ? -14.365 0.711 20.584 1.00 92.44 80 ALA A CA 1
ATOM 621 C C . ALA A 1 80 ? -14.184 -0.814 20.650 1.00 92.44 80 ALA A C 1
ATOM 623 O O . ALA A 1 80 ? -13.065 -1.309 20.833 1.00 92.44 80 ALA A O 1
ATOM 624 N N . PRO A 1 81 ? -15.258 -1.590 20.453 1.00 93.69 81 PRO A N 1
ATOM 625 C CA . PRO A 1 81 ? -15.146 -3.035 20.381 1.00 93.69 81 PRO A CA 1
ATOM 626 C C . PRO A 1 81 ? -14.393 -3.432 19.098 1.00 93.69 81 PRO A C 1
ATOM 628 O O . PRO A 1 81 ? -14.542 -2.757 18.070 1.00 93.69 81 PRO A O 1
ATOM 631 N N . PRO A 1 82 ? -13.619 -4.537 19.104 1.00 92.75 82 PRO A N 1
ATOM 632 C CA . PRO A 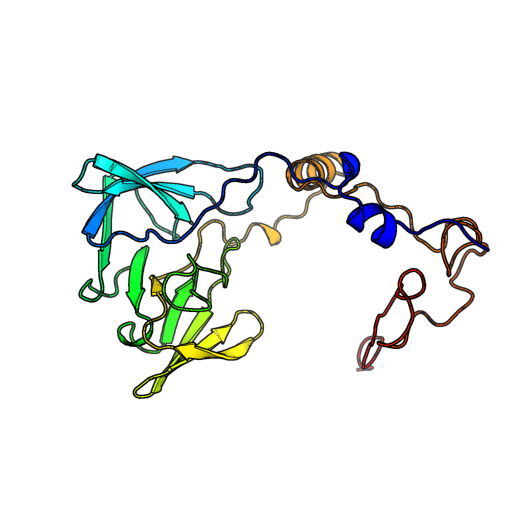1 82 ? -12.810 -4.978 17.968 1.00 92.75 82 PRO A CA 1
ATOM 633 C C . PRO A 1 82 ? -13.648 -5.623 16.844 1.00 92.75 82 PRO A C 1
ATOM 635 O O . PRO A 1 82 ? -13.449 -6.778 16.455 1.00 92.75 82 PRO A O 1
ATOM 638 N N . VAL A 1 83 ? -14.599 -4.853 16.320 1.00 94.19 83 VAL A N 1
ATOM 639 C CA . VAL A 1 83 ? -15.539 -5.204 15.253 1.00 94.19 83 VAL A CA 1
ATOM 640 C C . VAL A 1 83 ? -14.988 -4.744 13.903 1.00 94.19 83 VAL A C 1
ATOM 642 O O . VAL A 1 83 ? -14.190 -3.810 13.809 1.00 94.19 83 VAL A O 1
ATOM 645 N N . LEU A 1 84 ? -15.398 -5.427 12.833 1.00 93.69 84 LEU A N 1
ATOM 646 C CA . LEU A 1 84 ? -14.991 -5.113 11.468 1.00 93.69 84 LEU A CA 1
ATOM 647 C C . LEU A 1 84 ? -15.297 -3.649 11.114 1.00 93.69 84 LEU A C 1
ATOM 649 O O . LEU A 1 84 ? -16.422 -3.185 11.259 1.00 93.69 84 LEU A O 1
ATOM 653 N N . GLY A 1 85 ? -14.286 -2.944 10.603 1.00 92.81 85 GLY A N 1
ATOM 654 C CA . GLY A 1 85 ? -14.383 -1.547 10.182 1.00 92.81 85 GLY A CA 1
ATOM 655 C C . GLY A 1 85 ? -14.084 -0.506 11.259 1.00 92.81 85 GLY A C 1
ATOM 656 O O . GLY A 1 85 ? -13.773 0.628 10.892 1.00 92.81 85 GLY A O 1
ATOM 657 N N . ASN A 1 86 ? -14.082 -0.880 12.541 1.00 96.19 86 ASN A N 1
ATOM 658 C CA . ASN A 1 86 ? -13.695 0.033 13.616 1.00 96.19 86 ASN A CA 1
ATOM 659 C C . ASN A 1 86 ? -12.204 0.376 13.551 1.00 96.19 86 ASN A C 1
ATOM 661 O O . ASN A 1 86 ? -11.376 -0.401 13.054 1.00 96.19 86 ASN A O 1
ATOM 665 N N . ILE A 1 87 ? -11.880 1.564 14.058 1.00 96.62 87 ILE A N 1
ATOM 666 C CA . ILE A 1 87 ? -10.535 2.133 14.053 1.00 96.62 87 ILE A CA 1
ATOM 667 C C . ILE A 1 87 ? -10.044 2.225 15.492 1.00 96.62 87 ILE A C 1
ATOM 669 O O . ILE A 1 87 ? -10.536 3.044 16.264 1.00 96.62 87 ILE A O 1
ATOM 673 N N . ILE A 1 88 ? -9.068 1.385 15.834 1.00 96.19 88 ILE A N 1
ATOM 674 C CA . ILE A 1 88 ? -8.641 1.144 17.220 1.00 96.19 88 ILE A CA 1
ATOM 675 C C . ILE A 1 88 ? -7.104 1.136 17.288 1.00 96.19 88 ILE A C 1
ATOM 677 O O . ILE A 1 88 ? -6.453 0.777 16.295 1.00 96.19 88 ILE A O 1
ATOM 681 N N . PRO A 1 89 ? -6.494 1.539 18.420 1.00 96.56 89 PRO A N 1
ATOM 682 C CA . PRO A 1 89 ? -5.073 1.323 18.681 1.00 96.56 89 PRO A CA 1
ATOM 683 C C . PRO A 1 89 ? -4.677 -0.154 18.587 1.00 96.56 89 PRO A C 1
ATOM 685 O O . PRO A 1 89 ? -5.392 -1.032 19.067 1.00 96.56 89 PRO A O 1
ATOM 688 N N . LEU A 1 90 ? -3.505 -0.430 18.016 1.00 96.62 90 LEU A N 1
ATOM 689 C CA . LEU A 1 90 ? -2.992 -1.784 17.804 1.00 96.62 90 LEU A CA 1
ATOM 690 C C . LEU A 1 90 ? -2.942 -2.603 19.096 1.00 96.62 90 LEU A C 1
ATOM 692 O O . LEU A 1 90 ? -3.297 -3.772 19.056 1.00 96.62 90 LEU A O 1
ATOM 696 N N . GLY A 1 91 ? -2.559 -1.999 20.223 1.00 95.44 91 GLY A N 1
ATOM 697 C CA . GLY A 1 91 ? -2.438 -2.694 21.509 1.00 95.44 91 GLY A CA 1
ATOM 698 C C . GLY A 1 91 ? -3.752 -3.225 22.086 1.00 95.44 91 GLY A C 1
ATOM 699 O O . GLY A 1 91 ? -3.719 -4.045 22.994 1.00 95.44 91 GLY A O 1
ATOM 700 N N . LYS A 1 92 ? -4.903 -2.771 21.576 1.00 95.06 92 LYS A N 1
ATOM 701 C CA . LYS A 1 92 ? -6.232 -3.211 22.030 1.00 95.06 92 LYS A CA 1
ATOM 702 C C . LYS A 1 92 ? -6.898 -4.211 21.090 1.00 95.06 92 LYS A C 1
ATOM 704 O O . LYS A 1 92 ? -7.951 -4.758 21.408 1.00 95.06 92 LYS A O 1
ATOM 709 N N . ILE A 1 93 ? -6.320 -4.434 19.914 1.00 96.31 93 ILE A N 1
ATOM 710 C CA . ILE A 1 93 ? -6.845 -5.400 18.954 1.00 96.31 93 ILE A CA 1
ATOM 711 C C . ILE A 1 93 ? -6.281 -6.770 19.335 1.00 96.31 93 ILE A C 1
ATOM 713 O O . ILE A 1 93 ? -5.071 -6.868 19.464 1.00 96.31 93 ILE A O 1
ATOM 717 N N . PRO A 1 94 ? -7.098 -7.827 19.472 1.00 95.81 94 PRO A N 1
ATOM 718 C CA . PRO A 1 94 ? -6.594 -9.126 19.893 1.00 95.81 94 PRO A CA 1
ATOM 719 C C . PRO A 1 94 ? -5.673 -9.764 18.846 1.00 95.81 94 PRO A C 1
ATOM 721 O O . PRO A 1 94 ? -5.790 -9.526 17.636 1.00 95.81 94 PRO A O 1
ATOM 724 N N . GLU A 1 95 ? -4.780 -10.626 19.324 1.00 96.62 95 GLU A N 1
ATOM 725 C CA . GLU A 1 95 ? -3.827 -11.355 18.492 1.00 96.62 95 GLU A CA 1
ATOM 726 C C . GLU A 1 95 ? -4.534 -12.230 17.446 1.00 96.62 95 GLU A C 1
ATOM 728 O O . GLU A 1 95 ? -5.667 -12.683 17.615 1.00 96.62 95 GLU A O 1
ATOM 733 N N . GLY A 1 96 ? -3.884 -12.431 16.300 1.00 95.50 96 GLY A N 1
ATOM 734 C CA . GLY A 1 96 ? -4.439 -13.196 15.183 1.00 95.50 96 GLY A CA 1
ATOM 735 C C . GLY A 1 96 ? -5.471 -12.444 14.338 1.00 95.50 96 GLY A C 1
ATOM 736 O O . GLY A 1 96 ? -5.780 -12.894 13.232 1.00 95.50 96 GLY A O 1
ATOM 737 N N . LYS A 1 97 ? -5.967 -11.278 14.776 1.00 96.56 97 LYS A N 1
ATOM 738 C CA . LYS A 1 97 ? -6.869 -10.456 13.960 1.00 96.56 97 LYS A CA 1
ATOM 739 C C . LYS A 1 97 ? -6.165 -9.848 12.754 1.00 96.56 97 LYS A C 1
ATOM 741 O O . LYS A 1 97 ? -4.973 -9.524 12.754 1.00 96.56 97 LYS A O 1
ATOM 746 N N . GLU A 1 98 ? -6.968 -9.653 11.719 1.00 96.81 98 GLU A N 1
ATOM 747 C CA . GLU A 1 98 ? -6.563 -9.001 10.486 1.00 96.81 98 GLU A CA 1
ATOM 748 C C . GLU A 1 98 ? -6.823 -7.504 10.568 1.00 96.81 98 GLU A C 1
ATOM 750 O O . GLU A 1 98 ? -7.893 -7.065 10.993 1.00 96.81 98 GLU A O 1
ATOM 755 N N . VAL A 1 99 ? -5.841 -6.723 10.135 1.00 97.50 99 VAL A N 1
ATOM 756 C CA . VAL A 1 99 ? -5.887 -5.264 10.175 1.00 97.50 99 VAL A CA 1
ATOM 757 C C . VAL A 1 99 ? -5.327 -4.653 8.898 1.00 97.50 99 VAL A C 1
ATOM 759 O O . VAL A 1 99 ? -4.476 -5.225 8.204 1.00 97.50 99 VAL A O 1
ATOM 762 N N . PHE A 1 100 ? -5.774 -3.444 8.581 1.00 97.12 100 PHE A N 1
ATOM 763 C CA . PHE A 1 100 ? -5.310 -2.690 7.423 1.00 97.12 100 PHE A CA 1
ATOM 764 C C . PHE A 1 100 ? -5.274 -1.183 7.693 1.00 97.12 100 PHE A C 1
ATOM 766 O O . PHE A 1 100 ? -5.697 -0.708 8.742 1.00 97.12 100 PHE A O 1
ATOM 773 N N . CYS A 1 101 ? -4.715 -0.417 6.749 1.00 96.31 101 CYS A N 1
ATOM 774 C CA . CYS A 1 101 ? -4.497 1.029 6.900 1.00 96.31 101 CYS A CA 1
ATOM 775 C C . CYS A 1 101 ? -3.691 1.422 8.161 1.00 96.31 101 CYS A C 1
ATOM 777 O O . CYS A 1 101 ? -3.958 2.448 8.770 1.00 96.31 101 CYS A O 1
ATOM 779 N N . ILE A 1 102 ? -2.689 0.624 8.537 1.00 97.00 102 ILE A N 1
ATOM 780 C CA . ILE A 1 102 ? -1.936 0.784 9.794 1.00 97.00 102 ILE A CA 1
ATOM 781 C C . ILE A 1 102 ? -1.066 2.042 9.758 1.00 97.00 102 ILE A C 1
ATOM 783 O O . ILE A 1 102 ? -0.368 2.299 8.761 1.00 97.00 102 ILE A O 1
ATOM 787 N N . GLU A 1 103 ? -1.084 2.806 10.845 1.00 97.00 103 GLU A N 1
ATOM 788 C CA . GLU A 1 103 ? -0.204 3.953 11.070 1.00 97.00 103 GLU A CA 1
ATOM 789 C C . GLU A 1 103 ? 1.274 3.536 11.168 1.00 97.00 103 GLU A C 1
ATOM 791 O O . GLU A 1 103 ? 1.608 2.449 11.635 1.00 97.00 103 GLU A O 1
ATOM 796 N N . ALA A 1 104 ? 2.194 4.365 10.659 1.00 95.94 104 ALA A N 1
ATOM 797 C CA . ALA A 1 104 ? 3.627 4.144 10.902 1.00 95.94 104 ALA A CA 1
ATOM 798 C C . ALA A 1 104 ? 4.087 4.749 12.229 1.00 95.94 104 ALA A C 1
ATOM 800 O O . ALA A 1 104 ? 5.026 4.243 12.837 1.00 95.94 104 ALA A O 1
ATOM 801 N N . SER A 1 105 ? 3.427 5.834 12.612 1.00 95.12 105 SER A N 1
ATOM 802 C CA . SER A 1 105 ? 3.571 6.576 13.856 1.00 95.12 105 SER A CA 1
ATOM 803 C C . SER A 1 105 ? 2.181 7.079 14.222 1.00 95.12 105 SER A C 1
ATOM 805 O O . SER A 1 105 ? 1.381 7.334 13.316 1.00 95.12 105 SER A O 1
ATOM 807 N N . TYR A 1 106 ? 1.907 7.230 15.514 1.00 93.69 106 TYR A N 1
ATOM 808 C CA . TYR A 1 106 ? 0.602 7.668 15.999 1.00 93.69 106 TYR A CA 1
ATOM 809 C C . TYR A 1 106 ? 0.091 8.911 15.245 1.00 93.69 106 TYR A C 1
ATOM 811 O O . TYR A 1 106 ? 0.829 9.877 15.043 1.00 93.69 106 TYR A O 1
ATOM 819 N N . GLN A 1 107 ? -1.157 8.851 14.769 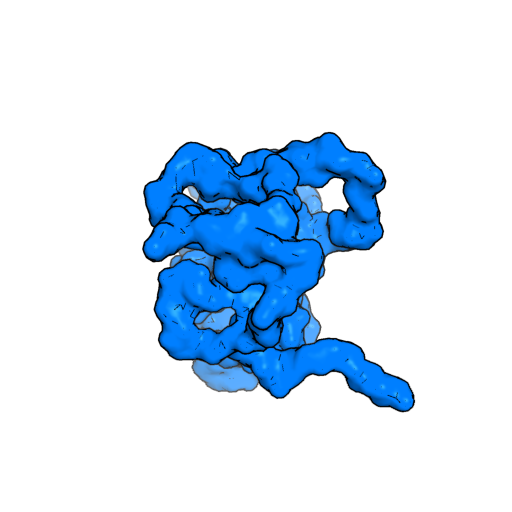1.00 91.50 107 GLN A N 1
ATOM 820 C CA . GLN A 1 107 ? -1.855 9.908 14.020 1.00 91.50 107 GLN A CA 1
ATOM 821 C C . GLN A 1 107 ? -1.264 10.300 12.650 1.00 91.50 107 GLN A C 1
ATOM 823 O O . GLN A 1 107 ? -1.629 11.332 12.074 1.00 91.50 107 GLN A O 1
ATOM 828 N N . ASP A 1 108 ? -0.414 9.466 12.040 1.00 93.12 108 ASP A N 1
ATOM 829 C CA . ASP A 1 108 ? 0.118 9.739 10.696 1.00 93.12 108 ASP A CA 1
ATOM 830 C C . ASP A 1 108 ? -0.885 9.495 9.544 1.00 93.12 108 ASP A C 1
ATOM 832 O O . ASP A 1 108 ? -0.591 9.786 8.373 1.00 93.12 108 ASP A O 1
ATOM 836 N N . GLY A 1 109 ? -2.085 8.998 9.869 1.00 90.31 109 GLY A N 1
ATOM 837 C CA . GLY A 1 109 ? -3.188 8.794 8.933 1.00 90.31 109 GLY A CA 1
ATOM 838 C C . GLY A 1 109 ? -3.122 7.478 8.154 1.00 90.31 109 GLY A C 1
ATOM 839 O O . GLY A 1 109 ? -3.804 7.335 7.131 1.00 90.31 109 GLY A O 1
ATOM 840 N N . GLY A 1 110 ? -2.299 6.527 8.588 1.00 93.31 110 GLY A N 1
ATOM 841 C CA . GLY A 1 110 ? -2.226 5.188 8.021 1.00 93.31 110 GLY A CA 1
ATOM 842 C C . GLY A 1 110 ? -1.359 5.149 6.767 1.00 93.31 110 GLY A C 1
ATOM 843 O O . GLY A 1 110 ? -1.636 5.819 5.760 1.00 93.31 110 GLY A O 1
ATOM 844 N N . LYS A 1 111 ? -0.317 4.314 6.783 1.00 94.38 111 LYS A N 1
ATOM 845 C CA . LYS A 1 111 ? 0.651 4.165 5.681 1.00 94.38 111 LYS A CA 1
ATOM 846 C C . LYS A 1 111 ? 0.764 2.744 5.150 1.00 94.38 111 LYS A C 1
ATOM 848 O O . LYS A 1 111 ? 1.021 2.575 3.955 1.00 94.38 111 LYS A O 1
ATOM 853 N N . PHE A 1 112 ? 0.548 1.732 5.983 1.00 95.75 112 PHE A N 1
ATOM 854 C CA . PHE A 1 112 ? 0.675 0.331 5.583 1.00 95.75 112 PHE A CA 1
ATOM 855 C C . PHE A 1 112 ? -0.674 -0.265 5.163 1.00 95.75 112 PHE A C 1
ATOM 857 O O . PHE A 1 112 ? -1.731 0.214 5.555 1.00 95.75 112 PHE A O 1
ATOM 864 N N . CYS A 1 113 ? -0.633 -1.303 4.321 1.00 94.75 113 CYS A N 1
ATOM 865 C CA . CYS A 1 113 ? -1.804 -2.108 3.942 1.00 94.75 113 CYS A CA 1
ATOM 866 C C . CYS A 1 113 ? -3.021 -1.294 3.444 1.00 94.75 113 CYS A C 1
ATOM 868 O O . CYS A 1 113 ? -4.135 -1.460 3.918 1.00 94.75 113 CYS A O 1
ATOM 870 N N . LYS A 1 114 ? -2.812 -0.388 2.476 1.00 93.00 114 LYS A N 1
ATOM 871 C CA . LYS A 1 114 ? -3.873 0.480 1.902 1.00 93.00 114 LYS A CA 1
ATOM 872 C C . LYS A 1 114 ? -4.407 0.026 0.539 1.00 93.00 114 LYS A C 1
ATOM 874 O O . LYS A 1 114 ? -5.094 0.782 -0.141 1.00 93.00 114 LYS A O 1
ATOM 879 N N . SER A 1 115 ? -3.972 -1.132 0.055 1.00 91.69 115 SER A N 1
ATOM 880 C CA . SER A 1 115 ? -4.302 -1.616 -1.292 1.00 91.69 115 SER A CA 1
ATOM 881 C C . SER A 1 115 ? -5.355 -2.714 -1.238 1.00 91.69 115 SER A C 1
ATOM 883 O O . SER A 1 115 ? -5.470 -3.408 -0.241 1.00 91.69 115 SER A O 1
ATOM 885 N N . SER A 1 116 ? -6.077 -2.890 -2.344 1.00 92.25 116 SER A N 1
ATOM 886 C CA . SER A 1 116 ? -7.194 -3.831 -2.483 1.00 92.25 116 SER A CA 1
ATOM 887 C C . SER A 1 116 ? -6.835 -5.241 -2.018 1.00 92.25 116 SER A C 1
ATOM 889 O O . SER A 1 116 ? -5.906 -5.829 -2.582 1.00 92.25 116 SER A O 1
ATOM 891 N N . GLY A 1 117 ? -7.557 -5.758 -1.020 1.00 90.31 117 GLY A N 1
ATOM 892 C CA . GLY A 1 117 ? -7.3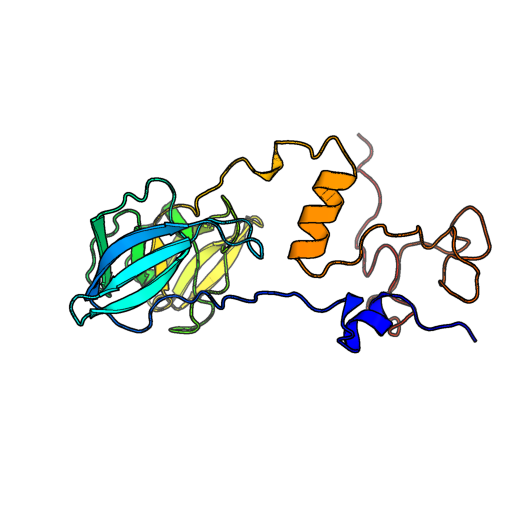72 -7.102 -0.472 1.00 90.31 117 GLY A CA 1
ATOM 893 C C . GLY A 1 117 ? -6.066 -7.338 0.295 1.00 90.31 117 GLY A C 1
ATOM 894 O O . GLY A 1 117 ? -5.756 -8.487 0.590 1.00 90.31 117 GLY A O 1
ATOM 895 N N . ILE A 1 118 ? -5.277 -6.296 0.587 1.00 93.88 118 ILE A N 1
ATOM 896 C CA . ILE A 1 118 ? -4.017 -6.424 1.330 1.00 93.88 118 ILE A CA 1
ATOM 897 C C . ILE A 1 118 ? -4.254 -6.110 2.804 1.00 93.88 118 ILE A C 1
ATOM 899 O O . ILE A 1 118 ? -4.543 -4.966 3.147 1.00 93.88 118 ILE A O 1
ATOM 903 N N . PHE A 1 119 ? -4.029 -7.096 3.661 1.00 96.06 119 PHE A N 1
ATOM 904 C CA . PHE A 1 119 ? -4.126 -6.983 5.111 1.00 96.06 119 PHE A CA 1
ATOM 905 C C . PHE A 1 119 ? -2.806 -7.385 5.775 1.00 96.06 119 PHE A C 1
ATOM 907 O O . PHE A 1 119 ? -1.887 -7.894 5.125 1.00 96.06 119 PHE A O 1
ATOM 914 N N . ALA A 1 120 ? -2.700 -7.097 7.062 1.00 97.69 120 ALA A N 1
ATOM 915 C CA . ALA A 1 120 ? -1.666 -7.597 7.948 1.00 97.69 120 ALA A CA 1
ATOM 916 C C . ALA A 1 120 ? -2.319 -8.353 9.106 1.00 97.69 120 ALA A C 1
ATOM 918 O O . ALA A 1 120 ? -3.511 -8.187 9.353 1.00 97.69 120 ALA A O 1
ATOM 919 N N . ILE A 1 121 ? -1.536 -9.167 9.805 1.00 97.81 121 ILE A N 1
ATOM 920 C CA . ILE A 1 121 ? -2.009 -9.965 10.938 1.00 97.81 121 ILE A CA 1
ATOM 921 C C . ILE A 1 121 ? -1.244 -9.531 12.181 1.00 97.81 121 ILE A C 1
ATOM 923 O O . ILE A 1 121 ? -0.014 -9.418 12.139 1.00 97.81 121 ILE A O 1
ATOM 927 N N . ILE A 1 122 ? -1.961 -9.294 13.273 1.00 97.56 122 ILE A N 1
ATOM 928 C CA . ILE A 1 122 ? -1.351 -9.029 14.576 1.00 97.56 122 ILE A CA 1
ATOM 929 C C . ILE A 1 122 ? -0.787 -10.336 15.124 1.00 97.56 122 ILE A C 1
ATOM 931 O O . ILE A 1 122 ? -1.480 -11.351 15.147 1.00 97.56 122 ILE A O 1
ATOM 935 N N . LYS A 1 123 ? 0.493 -10.326 15.503 1.00 97.50 123 LYS A N 1
ATOM 936 C CA . LYS A 1 123 ? 1.189 -11.521 15.986 1.00 97.50 123 LYS A CA 1
ATOM 937 C C . LYS A 1 123 ? 1.275 -11.583 17.492 1.00 97.50 123 LYS A C 1
ATOM 939 O O . LYS A 1 123 ? 0.954 -12.625 18.035 1.00 97.50 123 LYS A O 1
ATOM 944 N N . SER A 1 124 ? 1.738 -10.508 18.108 1.00 97.00 124 SER A N 1
ATOM 945 C CA . SER A 1 124 ? 1.896 -10.448 19.551 1.00 97.00 124 SER A CA 1
ATOM 946 C C . SER A 1 124 ? 1.877 -9.012 20.049 1.00 97.00 124 SER A C 1
ATOM 948 O O . SER A 1 124 ? 2.256 -8.085 19.312 1.00 97.00 124 SER A O 1
ATOM 950 N N . HIS A 1 125 ? 1.483 -8.846 21.307 1.00 96.25 125 HIS A N 1
ATOM 951 C CA . HIS A 1 125 ? 1.596 -7.584 22.030 1.00 96.25 125 HIS A CA 1
ATOM 952 C C . HIS A 1 125 ? 2.683 -7.645 23.105 1.00 96.25 125 HIS A C 1
ATOM 954 O O . HIS A 1 125 ? 2.793 -8.592 23.874 1.00 96.25 125 HIS A O 1
ATOM 960 N N . GLU A 1 126 ? 3.469 -6.580 23.175 1.00 94.00 126 GLU A N 1
ATOM 961 C CA . GLU A 1 126 ? 4.308 -6.207 24.310 1.00 94.00 126 GLU A CA 1
ATOM 962 C C . GLU A 1 126 ? 3.748 -4.917 24.934 1.00 94.00 126 GLU A C 1
ATOM 964 O O . GLU A 1 126 ? 2.975 -4.194 24.301 1.00 94.00 126 GLU A O 1
ATOM 969 N N . LYS A 1 127 ? 4.193 -4.574 26.155 1.00 89.88 127 LYS A N 1
ATOM 970 C CA . LYS A 1 127 ? 3.714 -3.399 26.917 1.00 89.88 127 LYS A CA 1
ATOM 971 C C . LYS A 1 127 ? 3.575 -2.123 26.073 1.00 89.88 127 LYS A C 1
ATOM 973 O O . LYS A 1 127 ? 2.537 -1.476 26.115 1.00 89.88 127 LYS A O 1
ATOM 978 N N . PHE A 1 128 ? 4.596 -1.781 25.287 1.00 94.25 128 PHE A N 1
ATOM 979 C CA . PHE A 1 128 ? 4.618 -0.547 24.485 1.00 94.25 128 PHE A CA 1
ATOM 980 C C . PHE A 1 128 ? 4.547 -0.783 22.976 1.00 94.25 128 PHE A C 1
ATOM 982 O O . PHE A 1 128 ? 4.420 0.164 22.200 1.00 94.25 128 PHE A O 1
ATOM 989 N N . TYR A 1 129 ? 4.664 -2.035 22.537 1.00 96.88 129 TYR A N 1
ATOM 990 C CA . TYR A 1 129 ? 4.843 -2.346 21.129 1.00 96.88 129 TYR A CA 1
ATOM 991 C C . TYR A 1 129 ? 3.979 -3.512 20.687 1.00 96.88 129 TYR A C 1
ATOM 993 O O . TYR A 1 129 ? 3.765 -4.467 21.418 1.00 96.88 129 TYR A O 1
ATOM 1001 N N . THR A 1 130 ? 3.533 -3.465 19.440 1.00 97.44 130 THR A N 1
ATOM 1002 C CA . THR A 1 130 ? 2.789 -4.548 18.805 1.00 97.44 130 THR A CA 1
ATOM 1003 C C . THR A 1 130 ? 3.560 -5.047 17.589 1.00 97.44 130 THR A C 1
ATOM 1005 O O . THR A 1 130 ? 3.996 -4.262 16.735 1.00 97.44 130 THR A O 1
ATOM 1008 N N . TYR A 1 131 ? 3.730 -6.364 17.486 1.00 97.75 131 TYR A N 1
ATOM 1009 C CA . TYR A 1 131 ? 4.349 -6.996 16.327 1.00 97.75 131 TYR A CA 1
ATOM 1010 C C . TYR A 1 131 ? 3.283 -7.370 15.316 1.00 97.75 131 TYR A C 1
ATOM 1012 O O . TYR A 1 131 ? 2.362 -8.142 15.583 1.00 97.75 131 TYR A O 1
ATOM 1020 N N . VAL A 1 132 ? 3.442 -6.847 14.106 1.00 97.94 132 VAL A N 1
ATOM 1021 C CA . VAL A 1 132 ? 2.498 -7.068 13.016 1.00 97.94 132 VAL A CA 1
AT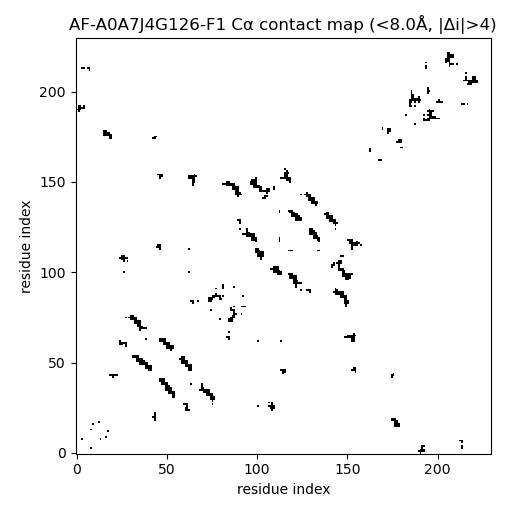OM 1022 C C . VAL A 1 132 ? 3.208 -7.761 11.862 1.00 97.94 132 VAL A C 1
ATOM 1024 O O . VAL A 1 132 ? 4.232 -7.289 11.354 1.00 97.94 132 VAL A O 1
ATOM 1027 N N . GLN A 1 133 ? 2.643 -8.874 11.401 1.00 98.06 133 GLN A N 1
ATOM 1028 C CA . GLN A 1 133 ? 3.078 -9.543 10.184 1.00 98.06 133 GLN A CA 1
ATOM 1029 C C . GLN A 1 133 ? 2.493 -8.825 8.965 1.00 98.06 133 GLN A C 1
ATOM 1031 O O . GLN A 1 133 ? 1.300 -8.901 8.674 1.00 98.06 133 GLN A O 1
ATOM 1036 N N . LEU A 1 134 ? 3.358 -8.140 8.220 1.00 97.38 134 LEU A N 1
ATOM 1037 C CA . LEU A 1 134 ? 3.006 -7.458 6.980 1.00 97.38 134 LEU A CA 1
ATOM 1038 C C . LEU A 1 134 ? 2.695 -8.464 5.853 1.00 97.38 134 LEU A C 1
ATOM 1040 O O . LEU A 1 134 ? 3.190 -9.592 5.873 1.00 97.38 134 LEU A O 1
ATOM 1044 N N . PRO A 1 135 ? 1.998 -8.045 4.780 1.00 95.44 135 PRO A N 1
ATOM 1045 C CA . PRO A 1 135 ? 1.725 -8.885 3.602 1.00 95.44 135 PRO A CA 1
ATOM 1046 C C . PRO A 1 135 ? 2.992 -9.393 2.893 1.00 95.44 135 PRO A C 1
ATOM 1048 O O . PRO A 1 135 ? 2.953 -10.361 2.140 1.00 95.44 135 PRO A O 1
ATOM 1051 N N . SER A 1 136 ? 4.141 -8.755 3.134 1.00 94.69 136 SER A N 1
ATOM 1052 C CA . SER A 1 136 ? 5.460 -9.223 2.689 1.00 94.69 136 SER A CA 1
ATOM 1053 C C . SER A 1 136 ? 6.020 -10.375 3.535 1.00 94.69 136 SER A C 1
ATOM 1055 O O . SER A 1 136 ? 7.173 -10.755 3.340 1.00 94.69 136 SER A O 1
ATOM 1057 N N . LYS A 1 137 ? 5.235 -10.892 4.490 1.00 95.31 137 LYS A N 1
ATOM 1058 C CA . LYS A 1 137 ? 5.594 -11.860 5.537 1.00 95.31 137 LYS A CA 1
ATOM 1059 C C . LYS A 1 137 ? 6.635 -11.367 6.544 1.00 95.31 137 LYS A C 1
ATOM 1061 O O . LYS A 1 137 ? 6.986 -12.111 7.451 1.00 95.31 137 LYS A O 1
ATOM 1066 N N . LYS A 1 138 ? 7.110 -10.124 6.422 1.00 96.69 138 LYS A N 1
ATOM 1067 C CA . LYS A 1 138 ? 8.013 -9.516 7.403 1.00 96.69 138 LYS A CA 1
ATOM 1068 C C . LYS A 1 138 ? 7.237 -9.146 8.659 1.00 96.69 138 LYS A C 1
ATOM 1070 O O . LYS A 1 138 ? 6.208 -8.479 8.560 1.00 96.69 138 LYS A O 1
ATOM 1075 N N . ILE A 1 139 ? 7.768 -9.527 9.811 1.00 97.44 139 ILE A N 1
ATOM 1076 C CA . ILE A 1 139 ? 7.289 -9.044 11.101 1.00 97.44 139 ILE A CA 1
ATOM 1077 C C . ILE A 1 139 ? 7.900 -7.664 11.318 1.00 97.44 139 ILE A C 1
ATOM 1079 O O . ILE A 1 139 ? 9.106 -7.473 11.143 1.00 97.44 139 ILE A O 1
ATOM 1083 N N . LYS A 1 140 ? 7.056 -6.683 11.621 1.00 97.00 140 LYS A N 1
ATOM 1084 C CA . LYS A 1 140 ? 7.480 -5.320 11.912 1.00 97.00 140 LYS A CA 1
ATOM 1085 C C . LYS A 1 140 ? 6.910 -4.889 13.258 1.00 97.00 140 LYS A C 1
ATOM 1087 O O . LYS A 1 140 ? 5.738 -5.121 13.536 1.00 97.00 140 LYS A O 1
ATOM 1092 N N . LYS A 1 141 ? 7.761 -4.237 14.045 1.00 97.06 141 LYS A N 1
ATOM 1093 C CA . LYS A 1 141 ? 7.431 -3.600 15.316 1.00 97.06 141 LYS A CA 1
ATOM 1094 C C . LYS A 1 141 ? 6.741 -2.253 15.076 1.00 97.06 141 LYS A C 1
ATOM 1096 O O . LYS A 1 141 ? 7.219 -1.458 14.259 1.00 97.06 141 LYS A O 1
ATOM 1101 N N . PHE A 1 142 ? 5.638 -2.021 15.774 1.00 97.50 142 PHE A N 1
ATOM 1102 C CA . PHE A 1 142 ? 4.886 -0.767 15.803 1.00 97.50 142 PHE A CA 1
ATOM 1103 C C . PHE A 1 142 ? 4.642 -0.347 17.251 1.00 97.50 142 PHE A C 1
ATOM 1105 O O . PHE A 1 142 ? 4.597 -1.203 18.127 1.00 97.50 142 PHE A O 1
ATOM 1112 N N . ASP A 1 143 ? 4.484 0.951 17.495 1.00 97.12 143 ASP A N 1
ATOM 1113 C CA . ASP A 1 143 ? 3.962 1.456 18.770 1.00 97.12 143 ASP A CA 1
ATOM 1114 C C . ASP A 1 143 ? 2.521 0.952 18.959 1.00 97.12 143 ASP A C 1
ATOM 1116 O O . ASP A 1 143 ? 1.721 1.024 18.020 1.00 97.12 143 ASP A O 1
ATOM 1120 N N . SER A 1 144 ? 2.197 0.434 20.145 1.00 96.62 144 SER A N 1
ATOM 1121 C CA . SER A 1 144 ? 0.857 -0.062 20.485 1.00 96.62 144 SER A CA 1
ATOM 1122 C C . SER A 1 144 ? -0.231 1.015 20.383 1.00 96.62 144 SER A C 1
ATOM 1124 O O . SER A 1 144 ? -1.394 0.676 20.161 1.00 96.62 144 SER A O 1
ATOM 1126 N N . ASN A 1 145 ? 0.133 2.298 20.452 1.00 96.00 145 ASN A N 1
ATOM 1127 C CA . ASN A 1 145 ? -0.784 3.421 20.252 1.00 96.00 145 ASN A CA 1
ATOM 1128 C C . ASN A 1 145 ? -1.140 3.667 18.778 1.00 96.00 145 ASN A C 1
ATOM 1130 O O . ASN A 1 145 ? -2.151 4.307 18.494 1.00 96.00 145 ASN A O 1
ATOM 1134 N N . CYS A 1 146 ? -0.339 3.176 17.821 1.00 96.88 146 CYS A N 1
ATOM 1135 C CA . CYS A 1 146 ? -0.648 3.320 16.394 1.00 96.88 146 CYS A CA 1
ATOM 1136 C C . CYS A 1 146 ? -2.033 2.745 16.094 1.00 96.88 146 CYS A C 1
ATOM 1138 O O . CYS A 1 146 ? -2.369 1.662 16.562 1.00 96.88 146 CYS A O 1
ATOM 1140 N N . ARG A 1 147 ? -2.821 3.430 15.266 1.00 96.56 147 ARG A N 1
ATOM 1141 C CA . ARG A 1 147 ? -4.183 2.991 14.941 1.00 96.56 147 ARG A CA 1
ATOM 1142 C C . ARG A 1 147 ? -4.220 2.148 13.670 1.00 96.56 147 ARG A C 1
ATOM 1144 O O . ARG A 1 147 ? -3.391 2.299 12.763 1.00 96.56 147 ARG A O 1
ATOM 1151 N N . ALA A 1 148 ? -5.206 1.265 13.588 1.00 97.25 148 ALA A N 1
ATOM 1152 C CA . ALA A 1 148 ? -5.498 0.478 12.398 1.00 97.25 148 ALA A CA 1
ATOM 1153 C C . ALA A 1 148 ? -7.005 0.237 12.254 1.00 97.25 148 ALA A C 1
ATOM 1155 O O . ALA A 1 148 ? -7.758 0.377 13.213 1.00 97.25 148 ALA A O 1
ATOM 1156 N N . ILE A 1 149 ? -7.432 -0.132 11.045 1.00 96.69 149 ILE A N 1
ATOM 1157 C CA . ILE A 1 149 ? -8.809 -0.555 10.772 1.00 96.69 149 ILE A CA 1
ATOM 1158 C C . ILE A 1 149 ? -8.862 -2.076 10.860 1.00 96.69 149 ILE A C 1
ATOM 1160 O O . ILE A 1 149 ? -8.031 -2.756 10.248 1.00 96.69 149 ILE A O 1
ATOM 1164 N N . ILE A 1 150 ? -9.848 -2.608 11.573 1.00 96.81 150 ILE A N 1
ATOM 1165 C CA . ILE A 1 150 ? -10.055 -4.053 11.690 1.00 96.81 150 ILE A CA 1
ATOM 1166 C C . ILE A 1 150 ? -10.680 -4.613 10.407 1.00 96.81 150 ILE A C 1
ATOM 1168 O O . ILE A 1 150 ? -11.655 -4.077 9.875 1.00 96.81 150 ILE A O 1
ATOM 1172 N N . GLY A 1 151 ? -10.123 -5.721 9.918 1.00 95.50 151 GLY A N 1
ATOM 1173 C CA . GLY A 1 151 ? -10.587 -6.467 8.751 1.00 95.50 151 GLY A CA 1
ATOM 1174 C C . GLY A 1 151 ? -9.641 -6.376 7.551 1.00 95.50 151 GLY A C 1
ATOM 1175 O O . GLY A 1 151 ? -8.424 -6.226 7.681 1.00 95.50 151 GLY A O 1
ATOM 1176 N N . ARG A 1 152 ? -10.210 -6.471 6.343 1.00 95.44 152 ARG A N 1
ATOM 1177 C CA . ARG A 1 152 ? -9.477 -6.380 5.069 1.00 95.44 152 ARG A CA 1
ATOM 1178 C C . ARG A 1 152 ? -10.033 -5.259 4.191 1.00 95.44 152 ARG A C 1
ATOM 1180 O O . ARG A 1 152 ? -11.256 -5.126 4.115 1.00 95.44 152 ARG A O 1
ATOM 1187 N N . PRO A 1 153 ? -9.196 -4.540 3.420 1.00 95.44 153 PRO A N 1
ATOM 1188 C CA . PRO A 1 153 ? -9.687 -3.596 2.423 1.00 95.44 153 PRO A CA 1
ATOM 1189 C C . PRO A 1 153 ? -10.489 -4.323 1.342 1.00 95.44 153 PRO A C 1
ATOM 1191 O O . PRO A 1 153 ? -10.029 -5.342 0.814 1.00 95.44 153 PRO A O 1
ATOM 1194 N N . ALA A 1 154 ? -11.621 -3.751 0.941 1.00 95.19 154 ALA A N 1
ATOM 1195 C CA . ALA A 1 154 ? -12.452 -4.293 -0.127 1.00 95.19 154 ALA A CA 1
ATOM 1196 C C . ALA A 1 154 ? -11.726 -4.360 -1.492 1.00 95.19 154 ALA A C 1
ATOM 1198 O O . ALA A 1 154 ? -10.673 -3.746 -1.727 1.00 95.19 154 ALA A O 1
ATOM 1199 N N . GLY A 1 155 ? -12.306 -5.126 -2.422 1.00 91.81 155 GLY A N 1
ATOM 1200 C CA . GLY A 1 155 ? -11.752 -5.346 -3.763 1.00 91.81 155 GLY A CA 1
ATOM 1201 C C . GLY A 1 155 ? -10.714 -6.471 -3.835 1.00 91.81 155 GLY A C 1
ATOM 1202 O O . GLY A 1 155 ? -9.775 -6.403 -4.638 1.00 91.81 155 GLY A O 1
ATOM 1203 N N . TYR A 1 156 ? -10.851 -7.495 -2.987 1.00 92.44 156 TYR A N 1
ATOM 1204 C CA . TYR A 1 156 ? -10.076 -8.731 -3.104 1.00 92.44 156 TYR A CA 1
ATOM 1205 C C . TYR A 1 156 ? -10.260 -9.373 -4.496 1.00 92.44 156 TYR A C 1
ATOM 1207 O O . TYR A 1 156 ? -11.252 -9.139 -5.178 1.00 92.44 156 TYR A O 1
ATOM 1215 N N . GLY A 1 157 ? -9.258 -10.115 -4.978 1.00 89.81 157 GLY A N 1
ATOM 1216 C CA . GLY A 1 157 ? -9.322 -10.774 -6.291 1.00 89.81 157 GLY A CA 1
ATOM 1217 C C . GLY A 1 157 ? -9.105 -9.864 -7.511 1.00 89.81 157 GLY A C 1
ATOM 1218 O O . GLY A 1 157 ? -8.870 -10.352 -8.606 1.00 89.81 157 GLY A O 1
ATOM 1219 N N . ARG A 1 158 ? -9.028 -8.532 -7.373 1.00 90.56 158 ARG A N 1
ATOM 1220 C CA . ARG A 1 158 ? -8.842 -7.600 -8.517 1.00 90.56 158 ARG A CA 1
ATOM 1221 C C . ARG A 1 158 ? -7.587 -7.856 -9.385 1.00 90.56 158 ARG A C 1
ATOM 1223 O O . ARG A 1 158 ? -7.426 -7.246 -10.441 1.00 90.56 158 ARG A O 1
ATOM 1230 N N . ILE A 1 159 ? -6.616 -8.634 -8.906 1.00 89.94 159 ILE A N 1
ATOM 1231 C CA . ILE A 1 159 ? -5.371 -8.950 -9.634 1.00 89.94 159 ILE A CA 1
ATOM 1232 C C . ILE A 1 159 ? -5.465 -10.302 -10.358 1.00 89.94 159 ILE A C 1
ATOM 1234 O O . ILE A 1 159 ? -4.701 -10.509 -11.295 1.00 89.94 159 ILE A O 1
ATOM 1238 N N . THR A 1 160 ? -6.392 -11.186 -9.972 1.00 93.06 160 THR A N 1
ATOM 1239 C CA . THR A 1 160 ? -6.548 -12.505 -10.606 1.00 93.06 160 THR A CA 1
ATOM 1240 C C . THR A 1 160 ? -7.097 -12.373 -12.023 1.00 93.06 160 THR A C 1
ATOM 1242 O O . THR A 1 160 ? -6.664 -13.098 -12.913 1.00 93.06 160 THR A O 1
ATOM 1245 N N . LYS A 1 161 ? -7.971 -11.385 -12.267 1.00 93.12 161 LYS A N 1
ATOM 1246 C CA . LYS A 1 161 ? -8.475 -11.073 -13.609 1.00 93.12 161 LYS A CA 1
ATOM 1247 C C . LYS A 1 161 ? -7.364 -10.479 -14.499 1.00 93.12 161 LYS A C 1
ATOM 1249 O O . LYS A 1 161 ? -6.838 -9.404 -14.174 1.00 93.12 161 LYS A O 1
ATOM 1254 N N . PRO A 1 162 ? -7.022 -11.112 -15.638 1.00 95.25 162 PRO A N 1
ATOM 1255 C CA . PRO A 1 162 ? -6.077 -10.554 -16.599 1.00 95.25 162 PRO A CA 1
ATOM 1256 C C . PRO A 1 162 ? -6.679 -9.348 -17.334 1.00 95.25 162 PRO A C 1
ATOM 1258 O O . PRO A 1 162 ? -7.891 -9.170 -17.398 1.00 95.25 162 PRO A O 1
ATOM 1261 N N . PHE A 1 163 ? -5.823 -8.508 -17.919 1.00 94.00 163 PHE A N 1
ATOM 1262 C CA . PHE A 1 163 ? -6.282 -7.333 -18.672 1.00 94.00 163 PHE A CA 1
ATOM 1263 C C . PHE A 1 163 ? -6.851 -7.653 -20.052 1.00 94.00 163 PHE A C 1
ATOM 1265 O O . PHE A 1 163 ? -7.618 -6.847 -20.556 1.00 94.00 163 PHE A O 1
ATOM 1272 N N . LEU A 1 164 ? -6.446 -8.774 -20.659 1.00 96.50 164 LEU A N 1
ATOM 1273 C CA . LEU A 1 164 ? -6.790 -9.212 -22.019 1.00 96.50 164 LEU A CA 1
ATOM 1274 C C . LEU A 1 164 ? -6.335 -8.257 -23.143 1.00 96.50 164 LEU A C 1
ATOM 1276 O O . LEU A 1 164 ? -5.580 -8.670 -24.015 1.00 96.50 164 LEU A O 1
ATOM 1280 N N . LYS A 1 165 ? -6.714 -6.973 -23.107 1.00 97.19 165 LYS A N 1
ATOM 1281 C CA . LYS A 1 165 ? -6.444 -5.971 -24.150 1.00 97.19 165 LYS A CA 1
ATOM 1282 C C . LYS A 1 165 ? -5.519 -4.846 -23.669 1.00 97.19 165 LYS A C 1
ATOM 1284 O O . LYS A 1 165 ? -5.496 -4.461 -22.496 1.00 97.19 165 LYS A O 1
ATOM 1289 N N . ALA A 1 166 ? -4.771 -4.257 -24.606 1.00 96.50 166 ALA A N 1
ATOM 1290 C CA . ALA A 1 166 ? -3.869 -3.136 -24.323 1.00 96.50 166 ALA A CA 1
ATOM 1291 C C . ALA A 1 166 ? -4.619 -1.862 -23.884 1.00 96.50 166 ALA A C 1
ATOM 1293 O O . ALA A 1 166 ? -4.128 -1.135 -23.017 1.00 96.50 166 ALA A O 1
ATOM 1294 N N . GLY A 1 167 ? -5.823 -1.624 -24.422 1.00 96.81 167 GLY A N 1
ATOM 1295 C CA . GLY A 1 167 ? -6.662 -0.469 -24.075 1.00 96.81 167 GLY A CA 1
ATOM 1296 C C . GLY A 1 167 ? -7.029 -0.414 -22.588 1.00 96.81 167 GLY A C 1
ATOM 1297 O O . GLY A 1 167 ? -6.918 0.636 -21.951 1.00 96.81 167 GLY A O 1
ATOM 1298 N N . ASP A 1 168 ? -7.363 -1.555 -21.985 1.00 94.00 168 ASP A N 1
ATOM 1299 C CA . ASP A 1 168 ? -7.718 -1.655 -20.561 1.00 94.00 168 ASP A CA 1
ATOM 1300 C C . ASP A 1 168 ? -6.519 -1.341 -19.666 1.00 94.00 168 ASP A C 1
ATOM 1302 O O . ASP A 1 168 ? -6.611 -0.616 -18.666 1.00 94.00 168 ASP A O 1
ATOM 1306 N N . LYS A 1 169 ? -5.345 -1.834 -20.071 1.00 94.56 169 LYS A N 1
ATOM 1307 C CA . LYS A 1 169 ? -4.083 -1.524 -19.406 1.00 94.56 169 LYS A CA 1
ATOM 1308 C C . LYS A 1 169 ? -3.735 -0.043 -19.544 1.00 94.56 169 LYS A C 1
ATOM 1310 O O . LYS A 1 169 ? -3.336 0.564 -18.549 1.00 94.56 169 LYS A O 1
ATOM 1315 N N . TRP A 1 170 ? -3.929 0.552 -20.721 1.00 94.31 170 TRP A N 1
ATOM 1316 C CA . TRP A 1 170 ? -3.701 1.979 -20.953 1.00 94.31 170 TRP A CA 1
ATOM 1317 C C . TRP A 1 170 ? -4.583 2.852 -20.056 1.00 94.31 170 TRP A C 1
ATOM 1319 O O . TRP A 1 170 ? -4.049 3.709 -19.348 1.00 94.31 170 TRP A O 1
ATOM 1329 N N . ARG A 1 171 ? -5.891 2.570 -19.966 1.00 91.62 171 ARG A N 1
ATOM 1330 C CA . ARG A 1 171 ? -6.822 3.300 -19.082 1.00 91.62 171 ARG A CA 1
ATOM 1331 C C . ARG A 1 171 ? -6.355 3.285 -17.624 1.00 91.62 171 ARG A C 1
ATOM 1333 O O . ARG A 1 171 ? -6.268 4.338 -16.987 1.00 91.62 171 ARG A O 1
ATOM 1340 N N . ARG A 1 172 ? -5.951 2.116 -17.108 1.00 91.00 172 ARG A N 1
ATOM 1341 C CA . ARG A 1 172 ? -5.424 1.983 -15.736 1.00 91.00 172 ARG A CA 1
ATOM 1342 C C . ARG A 1 172 ? -4.111 2.742 -15.529 1.00 91.00 172 ARG A C 1
ATOM 1344 O O . ARG A 1 172 ? -3.885 3.302 -14.457 1.00 91.00 172 ARG A O 1
ATOM 1351 N N . MET A 1 173 ? -3.210 2.716 -16.508 1.00 92.31 173 MET A N 1
ATOM 1352 C CA . MET A 1 173 ? -1.911 3.388 -16.406 1.00 92.31 173 MET A CA 1
ATOM 1353 C C . MET A 1 173 ? -2.073 4.910 -16.445 1.00 92.31 173 MET A C 1
ATOM 1355 O O . MET A 1 173 ? -1.469 5.596 -15.616 1.00 92.31 173 MET A O 1
ATOM 1359 N N . ARG A 1 174 ? -2.972 5.410 -17.303 1.00 90.06 174 ARG A N 1
ATOM 1360 C CA . ARG A 1 174 ? -3.361 6.823 -17.386 1.00 90.06 174 ARG A CA 1
ATOM 1361 C C . ARG A 1 174 ? -3.907 7.338 -16.055 1.00 90.06 174 ARG A C 1
ATOM 1363 O O . ARG A 1 174 ? -3.417 8.346 -15.556 1.00 90.06 174 ARG A O 1
ATOM 1370 N N . ALA A 1 175 ? -4.826 6.601 -15.423 1.00 88.81 175 ALA A N 1
ATOM 1371 C CA . ALA A 1 175 ? -5.386 6.965 -14.115 1.00 88.81 175 ALA A CA 1
ATOM 1372 C C . ALA A 1 175 ? -4.323 7.083 -13.003 1.00 88.81 175 ALA A C 1
ATOM 1374 O O . ALA A 1 175 ? -4.479 7.845 -12.055 1.00 88.81 175 ALA A O 1
ATOM 1375 N N . LYS A 1 176 ? -3.201 6.362 -13.126 1.00 88.25 176 LYS A N 1
ATOM 1376 C CA . LYS A 1 176 ? -2.100 6.374 -12.147 1.00 88.25 176 LYS A CA 1
ATOM 1377 C C . LYS A 1 176 ? -0.972 7.348 -12.487 1.00 88.25 176 LYS A C 1
ATOM 1379 O O . LYS A 1 176 ? 0.017 7.375 -11.755 1.00 88.25 176 LYS A O 1
ATOM 1384 N N . GLY A 1 177 ? -1.072 8.087 -13.595 1.00 89.19 177 GLY A N 1
ATOM 1385 C CA . GLY A 1 177 ? 0.030 8.907 -14.111 1.00 89.19 177 GLY A CA 1
ATOM 1386 C C . GLY A 1 177 ? 1.277 8.083 -14.442 1.00 89.19 177 GLY A C 1
ATOM 1387 O O . GLY A 1 177 ? 2.401 8.538 -14.239 1.00 89.19 177 GLY A O 1
ATOM 1388 N N . LYS A 1 178 ? 1.103 6.824 -14.868 1.00 91.06 178 LYS A N 1
ATOM 1389 C CA . LYS A 1 178 ? 2.218 5.955 -15.252 1.00 91.06 178 LYS A CA 1
ATOM 1390 C C . LYS A 1 178 ? 2.403 5.975 -16.763 1.00 91.06 178 LYS A C 1
ATOM 1392 O O . LYS A 1 178 ? 1.464 5.693 -17.499 1.00 91.06 178 LYS A O 1
ATOM 1397 N N . LEU A 1 179 ? 3.645 6.188 -17.196 1.00 92.38 179 LEU A N 1
ATOM 1398 C CA . LEU A 1 179 ? 4.035 6.067 -18.599 1.00 92.38 179 LEU A CA 1
ATOM 1399 C C . LEU A 1 179 ? 3.747 4.649 -19.122 1.00 92.38 179 LEU A C 1
ATOM 1401 O O . LEU A 1 179 ? 4.282 3.662 -18.600 1.00 92.38 179 LEU A O 1
ATOM 1405 N N . TYR A 1 180 ? 2.895 4.569 -20.141 1.00 94.44 180 TYR A N 1
ATOM 1406 C CA . TYR A 1 180 ? 2.541 3.358 -20.872 1.00 94.44 180 TYR A CA 1
ATOM 1407 C C . TYR A 1 180 ? 2.100 3.740 -22.299 1.00 94.44 180 TYR A C 1
ATOM 1409 O O . TYR A 1 180 ? 1.348 4.708 -22.418 1.00 94.44 180 TYR A O 1
ATOM 1417 N N . PRO A 1 181 ? 2.501 2.997 -23.350 1.00 95.00 181 PRO A N 1
ATOM 1418 C CA . PRO A 1 181 ? 3.376 1.817 -23.344 1.00 95.00 181 PRO A CA 1
ATOM 1419 C C . PRO A 1 181 ? 4.830 2.143 -22.963 1.00 95.00 181 PRO A C 1
ATOM 1421 O O . PRO A 1 181 ? 5.216 3.301 -22.827 1.00 95.00 181 PRO A O 1
ATOM 1424 N N . ARG A 1 182 ? 5.636 1.108 -22.698 1.00 93.00 182 ARG A N 1
ATOM 1425 C CA . ARG A 1 182 ? 7.072 1.258 -22.412 1.00 93.00 182 ARG A CA 1
ATOM 1426 C C . ARG A 1 182 ? 7.873 0.477 -23.439 1.00 93.00 182 ARG A C 1
ATOM 1428 O O . ARG A 1 182 ? 7.611 -0.705 -23.633 1.00 93.00 182 ARG A O 1
ATOM 1435 N N . THR A 1 183 ? 8.864 1.129 -24.028 1.00 92.56 183 THR A N 1
ATOM 1436 C CA . THR A 1 183 ? 9.850 0.511 -24.914 1.00 92.56 183 THR A CA 1
ATOM 1437 C C . THR A 1 183 ? 10.931 -0.206 -24.101 1.00 92.56 183 THR A C 1
ATOM 1439 O O . THR A 1 183 ? 11.298 0.231 -23.003 1.00 92.56 183 THR A O 1
ATOM 1442 N N . SER A 1 184 ? 11.414 -1.343 -24.610 1.00 91.75 184 SER A N 1
ATOM 1443 C CA . SER A 1 184 ? 12.533 -2.068 -23.995 1.00 91.75 184 SER A CA 1
ATOM 1444 C C . SER A 1 184 ? 13.819 -1.259 -24.135 1.00 91.75 184 SER A C 1
ATOM 1446 O O . SER A 1 184 ? 14.114 -0.769 -25.220 1.00 91.75 184 SER A O 1
ATOM 1448 N N . GLY A 1 185 ? 14.618 -1.178 -23.068 1.00 91.19 185 GLY A N 1
ATOM 1449 C CA . GLY A 1 185 ? 15.900 -0.466 -23.093 1.00 91.19 185 GLY A CA 1
ATOM 1450 C C . GLY A 1 185 ? 16.936 -1.072 -24.046 1.00 91.19 185 GLY A C 1
ATOM 1451 O O . GLY A 1 185 ? 17.841 -0.360 -24.458 1.00 91.19 185 GLY A O 1
ATOM 1452 N N . SER A 1 186 ? 16.803 -2.353 -24.415 1.00 91.19 186 SER A N 1
ATOM 1453 C CA . SER A 1 186 ? 17.659 -2.986 -25.431 1.00 91.19 186 SER A CA 1
ATOM 1454 C C . SER A 1 186 ? 17.309 -2.566 -26.858 1.00 91.19 186 SER A C 1
ATOM 1456 O O . SER A 1 186 ? 18.158 -2.575 -27.731 1.00 91.19 186 SER A O 1
ATOM 1458 N N . LYS A 1 187 ? 16.056 -2.171 -27.108 1.00 91.31 187 LYS A N 1
ATOM 1459 C CA . LYS A 1 187 ? 15.587 -1.722 -28.429 1.00 91.31 187 LYS A CA 1
ATOM 1460 C C . LYS A 1 187 ? 15.698 -0.203 -28.601 1.00 91.31 187 LYS A C 1
ATOM 1462 O O . LYS A 1 187 ? 15.094 0.358 -29.503 1.00 91.31 187 LYS A O 1
ATOM 1467 N N . MET A 1 188 ? 16.417 0.460 -27.699 1.00 94.38 188 MET A N 1
ATOM 1468 C CA . MET A 1 188 ? 16.745 1.881 -27.789 1.00 94.38 188 MET A CA 1
ATOM 1469 C C . MET A 1 188 ? 18.142 2.052 -28.391 1.00 94.38 188 MET A C 1
ATOM 1471 O O . MET A 1 188 ? 18.952 1.126 -28.370 1.00 94.38 188 MET A O 1
ATOM 1475 N N . ASN A 1 189 ? 18.450 3.256 -28.864 1.00 94.38 189 ASN A N 1
ATOM 1476 C CA . ASN A 1 189 ? 19.800 3.614 -29.288 1.00 94.38 189 ASN A CA 1
ATOM 1477 C C . ASN A 1 189 ? 20.760 3.655 -28.085 1.00 94.38 189 ASN A C 1
ATOM 1479 O O . ASN A 1 189 ? 20.341 3.929 -26.956 1.00 94.38 189 ASN A O 1
ATOM 1483 N N . ALA A 1 190 ? 22.060 3.444 -28.322 1.00 92.50 190 ALA A N 1
ATOM 1484 C CA . ALA A 1 190 ? 23.092 3.509 -27.276 1.00 92.50 190 ALA A CA 1
ATOM 1485 C C . ALA A 1 190 ? 23.125 4.871 -26.552 1.00 92.50 190 ALA A C 1
ATOM 1487 O O . ALA A 1 190 ? 23.454 4.950 -25.368 1.00 92.50 190 ALA A O 1
ATOM 1488 N N . VAL A 1 191 ? 22.716 5.941 -27.244 1.00 94.75 191 VAL A N 1
ATOM 1489 C CA . VAL A 1 191 ? 22.576 7.285 -26.672 1.00 94.75 191 VAL A CA 1
ATOM 1490 C C . VAL A 1 191 ? 21.454 7.371 -25.631 1.00 94.75 191 VAL A C 1
ATOM 1492 O O . VAL A 1 191 ? 21.572 8.137 -24.681 1.00 94.75 191 VAL A O 1
ATOM 1495 N N . ASP A 1 192 ? 20.374 6.598 -25.767 1.00 93.69 192 ASP A N 1
ATOM 1496 C CA . ASP A 1 192 ? 19.166 6.741 -24.945 1.00 93.69 192 ASP A CA 1
ATOM 1497 C C . ASP A 1 192 ? 19.124 5.798 -23.740 1.00 93.69 192 ASP A C 1
ATOM 1499 O O . ASP A 1 192 ? 18.404 6.069 -22.774 1.00 93.69 192 ASP A O 1
ATOM 1503 N N . HIS A 1 193 ? 19.860 4.683 -23.776 1.00 94.06 193 HIS A N 1
ATOM 1504 C CA . HIS A 1 193 ? 19.854 3.697 -22.699 1.00 94.06 193 HIS A CA 1
ATOM 1505 C C . HIS A 1 193 ? 21.194 2.950 -22.580 1.00 94.06 193 HIS A C 1
ATOM 1507 O O . HIS A 1 193 ? 21.746 2.545 -23.598 1.00 94.06 193 HIS A O 1
ATOM 1513 N N . PRO A 1 194 ? 21.672 2.619 -21.359 1.00 93.06 194 PRO A N 1
ATOM 1514 C CA . PRO A 1 194 ? 22.910 1.847 -21.163 1.00 93.06 194 PRO A CA 1
ATOM 1515 C C . PRO A 1 194 ? 22.945 0.442 -21.789 1.00 93.06 194 PRO A C 1
ATOM 1517 O O . PRO A 1 194 ? 24.008 -0.167 -21.853 1.00 93.06 194 PRO A O 1
ATOM 1520 N N . PHE A 1 195 ? 21.784 -0.087 -22.183 1.00 93.00 195 PHE A N 1
ATOM 1521 C CA . PHE A 1 195 ? 21.639 -1.382 -22.867 1.00 93.00 195 PHE A CA 1
ATOM 1522 C C . PHE A 1 195 ? 21.283 -1.231 -24.351 1.00 93.00 195 PHE A C 1
ATOM 1524 O O . PHE A 1 195 ? 21.022 -2.241 -24.995 1.00 93.00 195 PHE A O 1
ATOM 1531 N N . GLY A 1 196 ? 21.187 0.001 -24.853 1.00 91.38 196 GLY A N 1
ATOM 1532 C CA . GLY A 1 196 ? 20.813 0.273 -26.233 1.00 91.38 196 GLY A CA 1
ATOM 1533 C C . GLY A 1 196 ? 21.966 0.049 -27.211 1.00 91.38 196 GLY A C 1
ATOM 1534 O O . GLY A 1 196 ? 23.121 -0.051 -26.802 1.00 91.38 196 GLY A O 1
ATOM 1535 N N . GLY A 1 197 ? 21.643 0.013 -28.505 1.00 88.06 197 GLY A N 1
ATOM 1536 C CA . GLY A 1 197 ? 22.605 -0.172 -29.600 1.00 88.06 197 GLY A CA 1
ATOM 1537 C C . GLY A 1 197 ? 22.792 -1.617 -30.072 1.00 88.06 197 GLY A C 1
ATOM 1538 O O . GLY A 1 197 ? 23.492 -1.841 -31.050 1.00 88.06 197 GLY A O 1
ATOM 1539 N N . SER A 1 198 ? 22.156 -2.600 -29.430 1.00 77.25 198 SER A N 1
ATOM 1540 C CA . SER A 1 198 ? 22.225 -4.007 -29.838 1.00 77.25 198 SER A CA 1
ATOM 1541 C C . SER A 1 198 ? 20.960 -4.777 -29.445 1.00 77.25 198 SER A C 1
ATOM 1543 O O . SER A 1 198 ? 20.224 -4.396 -28.537 1.00 77.25 198 SER A O 1
ATOM 1545 N N . ALA A 1 199 ? 20.675 -5.900 -30.115 1.00 78.44 199 ALA A N 1
ATOM 1546 C CA . ALA A 1 199 ? 19.445 -6.663 -29.872 1.00 78.44 199 ALA A CA 1
ATOM 1547 C C . ALA A 1 199 ? 19.343 -7.250 -28.445 1.00 78.44 199 ALA A C 1
ATOM 1549 O O . ALA A 1 199 ? 18.231 -7.426 -27.932 1.00 78.44 199 ALA A O 1
ATOM 1550 N N . LYS A 1 200 ? 20.488 -7.527 -27.806 1.00 81.75 200 LYS A N 1
ATOM 1551 C CA . LYS A 1 200 ? 20.629 -8.038 -26.433 1.00 81.75 200 LYS A CA 1
ATOM 1552 C C . LYS A 1 200 ? 21.517 -7.090 -25.619 1.00 81.75 200 LYS A C 1
ATOM 1554 O O . LYS A 1 200 ? 22.440 -6.524 -26.194 1.00 81.75 200 LYS A O 1
ATOM 1559 N N . PRO A 1 201 ? 21.306 -6.947 -24.296 1.00 82.44 201 PRO A N 1
ATOM 1560 C CA . PRO A 1 201 ? 22.175 -6.118 -23.467 1.00 82.44 201 PRO A CA 1
ATOM 1561 C C . PRO A 1 201 ? 23.643 -6.547 -23.606 1.00 82.44 201 PRO A C 1
ATOM 1563 O O . PRO A 1 201 ? 23.998 -7.644 -23.190 1.00 82.44 201 PRO A O 1
ATOM 1566 N N . GLY A 1 202 ? 24.502 -5.678 -24.146 1.00 81.62 202 GLY A N 1
ATOM 1567 C CA . GLY A 1 202 ? 25.949 -5.931 -24.258 1.00 81.62 202 GLY A CA 1
ATOM 1568 C C . GLY A 1 202 ? 26.703 -5.866 -22.922 1.00 81.62 202 GLY A C 1
ATOM 1569 O O . GLY A 1 202 ? 27.926 -5.863 -22.897 1.00 81.62 202 GLY A O 1
ATOM 1570 N N . LYS A 1 203 ? 25.979 -5.742 -21.803 1.00 88.19 203 LYS A N 1
ATOM 1571 C CA . LYS A 1 203 ? 26.510 -5.634 -20.441 1.00 88.19 203 LYS A CA 1
ATOM 1572 C C . LYS A 1 203 ? 25.656 -6.475 -19.491 1.00 88.19 203 LYS A C 1
ATOM 1574 O O . LYS A 1 203 ? 24.443 -6.577 -19.718 1.00 88.19 203 LYS A O 1
ATOM 1579 N N . PRO A 1 204 ? 26.236 -7.013 -18.400 1.00 92.25 204 PRO A N 1
ATOM 1580 C CA . PRO A 1 204 ? 25.471 -7.702 -17.371 1.00 92.25 204 PRO A CA 1
ATOM 1581 C C . PRO A 1 204 ? 24.31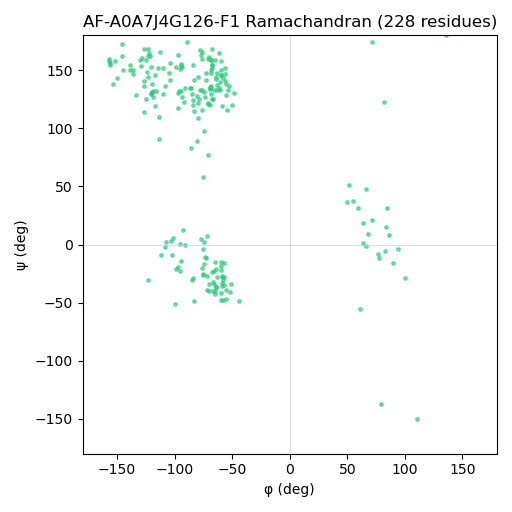3 -6.839 -16.872 1.00 92.25 204 PRO A C 1
ATOM 1583 O O . PRO A 1 204 ? 24.456 -5.640 -16.627 1.00 92.25 204 PRO A O 1
ATOM 1586 N N . THR A 1 205 ? 23.143 -7.455 -16.711 1.00 93.50 205 THR A N 1
ATOM 1587 C CA . THR A 1 205 ? 21.956 -6.728 -16.242 1.00 93.50 205 THR A CA 1
ATOM 1588 C C . THR A 1 205 ? 22.021 -6.407 -14.750 1.00 93.50 205 THR A C 1
ATOM 1590 O O . THR A 1 205 ? 21.264 -5.563 -14.279 1.00 93.50 205 THR A O 1
ATOM 1593 N N . THR A 1 206 ? 22.903 -7.067 -13.999 1.00 95.75 206 THR A N 1
ATOM 1594 C CA . THR A 1 206 ? 23.139 -6.840 -12.572 1.00 95.75 206 THR A CA 1
ATOM 1595 C C . THR A 1 206 ? 24.003 -5.607 -12.350 1.00 95.75 206 THR A C 1
ATOM 1597 O O . THR A 1 206 ? 25.107 -5.512 -12.880 1.00 95.75 206 THR A O 1
ATOM 1600 N N . VAL A 1 207 ? 23.517 -4.668 -11.538 1.00 95.94 207 VAL A N 1
ATOM 1601 C CA . VAL A 1 207 ? 24.198 -3.387 -11.296 1.00 95.94 207 VAL A CA 1
ATOM 1602 C C . VAL A 1 207 ? 24.399 -3.150 -9.802 1.00 95.94 207 VAL A C 1
ATOM 1604 O O . VAL A 1 207 ? 23.500 -3.414 -9.000 1.00 95.94 207 VAL A O 1
ATOM 1607 N N . SER A 1 208 ? 25.565 -2.607 -9.435 1.00 96.25 208 SER A N 1
ATOM 1608 C CA . SER A 1 208 ? 25.901 -2.226 -8.058 1.00 96.25 208 SER A CA 1
ATOM 1609 C C . SER A 1 208 ? 24.892 -1.241 -7.456 1.00 96.25 208 SER A C 1
ATOM 1611 O O . SER A 1 208 ? 24.373 -0.344 -8.131 1.00 96.25 208 SER A O 1
ATOM 1613 N N . ARG A 1 209 ? 24.665 -1.358 -6.142 1.00 95.88 209 ARG A N 1
ATOM 1614 C CA . ARG A 1 209 ? 23.856 -0.409 -5.361 1.00 95.88 209 ARG A CA 1
ATOM 1615 C C . ARG A 1 209 ? 24.398 1.023 -5.447 1.00 95.88 209 ARG A C 1
ATOM 1617 O O . ARG A 1 209 ? 23.593 1.958 -5.413 1.00 95.88 209 ARG A O 1
ATOM 1624 N N . ASN A 1 210 ? 25.712 1.171 -5.616 1.00 96.81 210 ASN A N 1
ATOM 1625 C CA . ASN A 1 210 ? 26.431 2.449 -5.597 1.00 96.81 210 ASN A CA 1
ATOM 1626 C C . ASN A 1 210 ? 26.552 3.100 -6.983 1.00 96.81 210 ASN A C 1
ATOM 1628 O O . ASN A 1 210 ? 27.094 4.191 -7.100 1.00 96.81 210 ASN A O 1
ATOM 1632 N N . ALA A 1 211 ? 26.032 2.470 -8.045 1.00 95.50 211 ALA A N 1
ATOM 1633 C CA . ALA A 1 211 ? 26.087 3.055 -9.383 1.00 95.50 211 ALA A CA 1
ATOM 1634 C C . ALA A 1 211 ? 25.374 4.427 -9.434 1.00 95.50 211 ALA A C 1
ATOM 1636 O O . ALA A 1 211 ? 24.350 4.602 -8.776 1.00 95.50 211 ALA A O 1
ATOM 1637 N N . PRO A 1 212 ? 25.832 5.403 -10.230 1.00 95.50 212 PRO A N 1
ATOM 1638 C CA . PRO A 1 212 ? 25.186 6.712 -10.291 1.00 95.50 212 PRO A CA 1
ATOM 1639 C C . PRO A 1 212 ? 23.788 6.656 -10.947 1.00 95.50 212 PRO A C 1
ATOM 1641 O O . PRO A 1 212 ? 23.477 5.724 -11.710 1.00 95.50 212 PRO A O 1
ATOM 1644 N N . PRO A 1 213 ? 22.911 7.649 -10.691 1.00 94.75 213 PRO A N 1
ATOM 1645 C CA . PRO A 1 213 ? 21.654 7.808 -11.422 1.00 94.75 213 PRO A CA 1
ATOM 1646 C C . PRO A 1 213 ? 21.900 7.853 -12.936 1.00 94.75 213 PRO A C 1
ATOM 1648 O O . PRO A 1 213 ? 22.780 8.561 -13.405 1.00 94.75 213 PRO A O 1
ATOM 1651 N N . GLY A 1 214 ? 21.126 7.090 -13.710 1.00 92.25 214 GLY A N 1
ATOM 1652 C CA . GLY A 1 214 ? 21.373 6.891 -15.147 1.00 92.25 214 GLY A CA 1
ATOM 1653 C C . GLY A 1 214 ? 22.066 5.564 -15.468 1.00 92.25 214 GLY A C 1
ATOM 1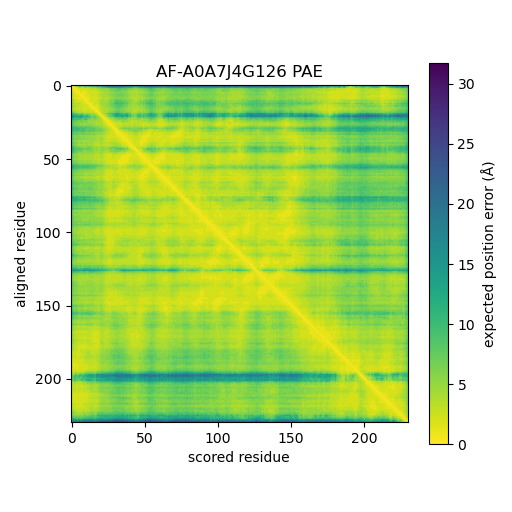654 O O . GLY A 1 214 ? 21.776 4.974 -16.503 1.00 92.25 214 GLY A O 1
ATOM 1655 N N . ARG A 1 215 ? 22.876 5.027 -14.541 1.00 93.25 215 ARG A N 1
ATOM 1656 C CA . ARG A 1 215 ? 23.501 3.695 -14.655 1.00 93.25 215 ARG A CA 1
ATOM 1657 C C . ARG A 1 215 ? 22.756 2.604 -13.874 1.00 93.25 215 ARG A C 1
ATOM 1659 O O . ARG A 1 215 ? 22.876 1.434 -14.220 1.00 93.25 215 ARG A O 1
ATOM 1666 N N . LYS A 1 216 ? 21.939 2.961 -12.869 1.00 95.56 216 LYS A N 1
ATOM 1667 C CA . LYS A 1 216 ? 21.048 2.025 -12.139 1.00 95.56 216 LYS A CA 1
ATOM 1668 C C . LYS A 1 216 ? 19.869 1.547 -13.007 1.00 95.56 216 LYS A C 1
ATOM 1670 O O . LYS A 1 216 ? 18.743 2.024 -12.851 1.00 95.56 216 LYS A O 1
ATOM 1675 N N . VAL A 1 217 ? 20.125 0.611 -13.917 1.00 94.12 217 VAL A N 1
ATOM 1676 C CA . VAL A 1 217 ? 19.129 -0.042 -14.788 1.00 94.12 217 VAL A CA 1
ATOM 1677 C C . VAL A 1 217 ? 19.277 -1.567 -14.732 1.00 94.12 217 VAL A C 1
ATOM 1679 O O . VAL A 1 217 ? 20.321 -2.067 -14.335 1.00 94.12 217 VAL A O 1
ATOM 1682 N N . GLY A 1 218 ? 18.233 -2.316 -15.099 1.00 93.94 218 GLY A N 1
ATOM 1683 C CA . GLY A 1 218 ? 18.238 -3.781 -15.005 1.00 93.94 218 GLY A CA 1
ATOM 1684 C C . GLY A 1 218 ? 17.982 -4.303 -13.585 1.00 93.94 218 GLY A C 1
ATOM 1685 O O . GLY A 1 218 ? 17.098 -3.810 -12.880 1.00 93.94 218 GLY A O 1
ATOM 1686 N N . SER A 1 219 ? 18.745 -5.315 -13.182 1.00 95.38 219 SER A N 1
ATOM 1687 C CA . SER A 1 219 ? 18.681 -6.000 -11.889 1.00 95.38 219 SER A CA 1
ATOM 1688 C C . SER A 1 219 ? 19.521 -5.253 -10.847 1.00 95.38 219 SER A C 1
ATOM 1690 O O . SER A 1 219 ? 20.684 -5.569 -10.596 1.00 95.38 219 SER A O 1
ATOM 1692 N N . ILE A 1 220 ? 18.931 -4.217 -10.251 1.00 96.06 220 ILE A N 1
ATOM 1693 C CA . ILE A 1 220 ? 19.610 -3.320 -9.305 1.00 96.06 220 ILE A CA 1
ATOM 1694 C C . ILE A 1 220 ? 19.874 -4.044 -7.978 1.00 96.06 220 ILE A C 1
ATOM 1696 O O . ILE A 1 220 ? 18.928 -4.472 -7.319 1.00 96.06 220 ILE A O 1
ATOM 1700 N N . ALA A 1 221 ? 21.144 -4.125 -7.566 1.00 96.50 221 ALA A N 1
ATOM 1701 C CA . ALA A 1 221 ? 21.590 -4.728 -6.305 1.00 96.50 221 ALA A CA 1
ATOM 1702 C C . ALA A 1 221 ? 21.016 -6.139 -6.060 1.00 96.50 221 ALA A C 1
ATOM 1704 O O . ALA A 1 221 ? 20.653 -6.499 -4.937 1.00 96.50 221 ALA A O 1
ATOM 1705 N N . ALA A 1 222 ? 20.884 -6.927 -7.131 1.00 95.88 222 ALA A N 1
ATOM 1706 C CA . ALA A 1 222 ? 20.351 -8.277 -7.046 1.00 95.88 222 ALA A CA 1
ATOM 1707 C C . ALA A 1 222 ? 21.315 -9.186 -6.272 1.00 95.88 222 ALA A C 1
ATOM 1709 O O . ALA A 1 222 ? 22.474 -9.319 -6.645 1.00 95.88 222 ALA A O 1
ATOM 1710 N N . ARG A 1 223 ? 20.815 -9.843 -5.217 1.00 94.94 223 ARG A N 1
ATOM 1711 C CA . ARG A 1 223 ? 21.575 -10.859 -4.462 1.00 94.94 223 ARG A CA 1
ATOM 1712 C C . ARG A 1 223 ? 21.751 -12.166 -5.242 1.00 94.94 223 ARG A C 1
ATOM 1714 O O . ARG A 1 223 ? 22.681 -12.914 -4.992 1.00 94.94 223 ARG A O 1
ATOM 1721 N N . ARG A 1 224 ? 20.816 -12.456 -6.150 1.00 94.62 224 ARG A N 1
ATOM 1722 C CA . ARG A 1 224 ? 20.817 -13.603 -7.066 1.00 94.62 224 ARG A CA 1
ATOM 1723 C C . ARG A 1 224 ? 19.961 -13.287 -8.288 1.00 94.62 224 ARG A C 1
ATOM 1725 O O . ARG A 1 224 ? 19.037 -12.475 -8.199 1.00 94.62 224 ARG A O 1
ATOM 1732 N N . THR A 1 225 ? 20.223 -13.964 -9.396 1.00 94.25 225 THR A N 1
ATOM 1733 C CA . THR A 1 225 ? 19.412 -13.923 -10.621 1.00 94.25 225 THR A CA 1
ATOM 1734 C C . THR A 1 225 ? 18.937 -15.332 -10.990 1.00 94.25 225 THR A C 1
ATOM 1736 O O . THR A 1 225 ? 19.399 -16.324 -10.430 1.00 94.25 225 THR A O 1
ATOM 1739 N N . GLY A 1 226 ? 17.949 -15.421 -11.886 1.00 92.31 226 GLY A N 1
ATOM 1740 C CA . GLY A 1 226 ? 17.389 -16.699 -12.334 1.00 92.31 226 GLY A CA 1
ATOM 1741 C C . GLY A 1 226 ? 16.529 -17.436 -11.295 1.00 92.31 226 GLY A C 1
ATOM 1742 O O . GLY A 1 226 ? 16.391 -17.037 -10.130 1.00 92.31 226 GLY A O 1
ATOM 1743 N N . LYS A 1 227 ? 15.916 -18.539 -11.735 1.00 91.94 227 LYS A N 1
ATOM 1744 C CA . LYS A 1 227 ? 15.214 -19.493 -10.861 1.00 91.94 227 LYS A CA 1
ATOM 1745 C C . LYS A 1 227 ? 16.232 -20.477 -10.274 1.00 91.94 227 LYS A C 1
ATOM 1747 O O . LYS A 1 227 ? 17.307 -20.652 -10.839 1.00 91.94 227 LYS A O 1
ATOM 1752 N N . LYS A 1 228 ? 15.943 -21.068 -9.109 1.00 90.44 228 LYS A N 1
ATOM 1753 C CA . LYS A 1 228 ? 16.740 -22.213 -8.640 1.00 90.44 228 LYS A CA 1
ATOM 1754 C C . LYS A 1 228 ? 16.588 -23.325 -9.684 1.00 90.44 228 LYS A C 1
ATOM 1756 O O . LYS A 1 228 ? 15.470 -23.521 -10.167 1.00 90.44 228 LYS A O 1
ATOM 1761 N N . LYS A 1 229 ? 17.690 -23.976 -10.067 1.00 84.62 229 LYS A N 1
ATOM 1762 C CA . LYS A 1 229 ? 17.590 -25.243 -10.796 1.00 84.62 229 LYS A CA 1
ATOM 1763 C C . LYS A 1 229 ? 16.853 -26.215 -9.866 1.00 84.62 229 LYS A C 1
ATOM 1765 O O . LYS A 1 229 ? 17.093 -26.160 -8.657 1.00 84.62 229 LYS A O 1
ATOM 1770 N N . LYS A 1 230 ? 15.856 -26.915 -10.412 1.00 67.25 230 LYS A N 1
ATOM 1771 C CA . LYS A 1 230 ? 15.219 -28.022 -9.698 1.00 67.25 230 LYS A CA 1
ATOM 1772 C C . LYS A 1 230 ? 16.254 -29.115 -9.497 1.00 67.25 230 LYS A C 1
ATOM 1774 O O . LYS A 1 230 ? 17.101 -29.239 -10.411 1.00 67.25 230 LYS A O 1
#

Solvent-accessible surface area (backbone atoms only — not comparable to full-atom values): 12996 Å² total; per-residue (Å²): 137,62,57,84,32,70,75,64,55,50,74,71,58,47,77,73,49,40,60,56,75,83,78,85,70,36,55,77,86,70,71,49,53,25,37,26,71,43,76,46,85,44,80,57,51,74,33,45,32,26,38,31,31,34,85,89,69,52,75,51,50,40,78,29,34,59,88,71,54,72,69,39,75,34,38,26,33,84,81,51,71,94,43,80,53,18,35,33,29,46,64,75,48,64,67,70,40,42,28,16,38,28,29,82,45,68,87,68,21,34,72,40,46,77,44,40,46,32,37,28,35,35,65,46,76,51,100,65,33,25,36,32,31,37,79,86,71,47,74,43,83,36,56,18,71,15,38,26,30,31,36,38,32,21,52,59,68,71,77,76,61,76,68,96,46,69,67,58,49,44,56,57,27,55,34,53,16,42,79,66,87,77,82,59,51,29,82,31,51,50,47,52,26,96,32,18,68,38,93,56,57,89,56,78,50,66,27,61,79,83,48,54,91,79,63,67,49,76,39,60,57,58,94,72,78,83,76,81,81,128

Mean predicted aligned error: 5.18 Å

Foldseek 3Di:
DFDAEPVVVLVVCDLLQPAPDDDDQFADPDFAKWFFADWADDLQALFIKTWIAGPVRDIHIHQDFPPDDHRDIEGEDCPDDLDAFHKHFQLPHDFQFKWAQWDQAAPPRRDAHRHAFFIWGWHDDDPQWTWIQGPVRDTDIGGSRIMTGTHHGHDPPVVVDDQPDPVSVVSSCNNNSHDPDDDDLCPADVRHAVQHDHNGRPDDQEDELPDDNRRQGGNYPDPDDDDPDD

Sequence (230 aa):
MGKRIISQRRGKGSLTYRARGKLKIRLPKKEGKAKVLDIFHVSARNTPIAKIQFEDGSVDYLIAPTGLLTNQILEVSSNAPPVLGNIIPLGKIPEGKEVFCIEASYQDGGKFCKSSGIFAIIKSHEKFYTYVQLPSKKIKKFDSNCRAIIGRPAGYGRITKPFLKAGDKWRRMRAKGKLYPRTSGSKMNAVDHPFGGSAKPGKPTTVSRNAPPGRKVGSIAARRTGKKKK

Radius of gyration: 22.02 Å; Cα contacts (8 Å, |Δi|>4): 477; chains: 1; bounding box: 54×45×57 Å

Nearest PDB structures (foldseek):
  3cc2-assembly1_A  TM=9.761E-01  e=4.572E-30  Haloarcula marismortui
  1kqs-assembly1_A  TM=9.761E-01  e=3.959E-29  Haloarcula marismortui
  6th6-assembly1_BC  TM=9.709E-01  e=3.500E-29  Thermococcus kodakarensis KOD1
  8hl1-assembly1_AL2P  TM=9.603E-01  e=3.647E-25  Sulfolobus acidocaldarius DSM 639
  5xy3-assembly1_A  TM=9.225E-01  e=1.417E-24  Trichomonas vaginalis

Secondary structure (DSSP, 8-state):
--PPPHHHHHHTT-GGGPPS--------SS-EEEEEEEEE--TT-SS-EEEEEETTS-EEEEEPBTT--TT-EEEESTT--S-TT-EEEGGGSPTT-EEES--SSTTS---SS-STT--EEEEEE-SSEEEEE-TTS-EEEEETT-EEEES-BS-TTTTTS---SHHHHHHHHHHTT---S---GGGS-TTT-TT-SSSS-SS-SEE-TTPPTTT--SEET-S--SPPP-

pLDDT: mean 92.88, std 4.93, range [67.25, 98.06]